Protein AF-A0A382LAE0-F1 (afdb_monomer)

Sequence (227 aa):
MTLGLLRVFAWSMVSLTLLFLFNNYLIFWNDWPGLWNFFAHHEMFGISALREPLDSSALTLGWIQSFALVSMLSAIFLFVFKTPKRTLIEDADILSRFAAYLTRACFWAVLLVGFFDIIISFLRVEGFLKSILGDTFTIELGRPAFRGTYVHYPIIIISFVIAFFVRGLGFTWLALLVVIAEFQIVISRFVYSYEQAFMGDLVRMWYAALFLFSSSYALITEGHVRV

Foldseek 3Di:
DVQLVVQLVVQCVVLVVVLVVVQVCCCPQVVACGQLLLCLLVCPPVRDHDPDHDDPVSNVSNVVSVCVSVVSSVVSSVVSVVCVVDGPVNSVVVVVVVVLLVLQLVLQLLVVLLVVLVVLVVCLVVVVCCVPPNDVVSVQCVDPSSVCPPPSVVSSVVSSVVSVVDVDDVLVVLVVVLVVLVVVQVCCCPVVVDDDPSSVVSSVSSVVSSVVSVVVVCVVVVHPDPD

Organism: NCBI:txid408172

Solvent-accessible surface area (backbone atoms only — not comparable to full-atom values): 12498 Å² total; per-residue (Å²): 111,71,70,59,52,53,51,41,50,56,53,44,56,57,52,50,50,54,49,48,55,53,49,49,49,40,29,78,74,66,69,39,56,40,66,67,54,43,34,13,60,68,50,41,97,84,35,70,64,52,95,66,75,74,51,76,70,45,48,53,51,20,50,52,54,49,46,52,53,54,50,53,56,50,50,45,49,52,53,50,70,75,41,74,86,64,52,72,66,62,53,49,51,53,53,50,53,49,50,57,46,51,54,41,16,52,50,41,22,56,53,50,41,45,56,52,49,49,50,55,50,49,32,48,75,72,48,50,33,40,78,76,63,32,64,70,51,46,56,45,60,64,36,67,68,49,31,39,64,73,46,41,49,56,46,37,55,50,15,42,56,49,30,72,76,48,86,76,80,60,62,70,56,55,54,49,50,44,54,50,51,53,50,50,49,51,47,31,40,74,75,66,69,45,82,60,71,62,62,57,51,45,46,51,52,55,50,53,48,52,50,53,54,50,54,56,49,25,69,75,68,73,46,86,75,80,126

Mean predicted aligned error: 6.1 Å

Radius of gyration: 22.64 Å; Cα contacts (8 Å, |Δi|>4): 154; chains: 1; bounding box: 63×37×57 Å

Structure (mmCIF, N/CA/C/O backbone):
data_AF-A0A382LAE0-F1
#
_entry.id   AF-A0A382LAE0-F1
#
loop_
_atom_site.group_PDB
_atom_site.id
_atom_site.type_symbol
_atom_site.label_atom_id
_atom_site.label_alt_id
_atom_site.label_comp_id
_atom_site.label_asym_id
_atom_site.label_entity_id
_atom_site.label_seq_id
_atom_site.pdbx_PDB_ins_code
_atom_site.Cartn_x
_atom_site.Cartn_y
_atom_site.Cartn_z
_atom_site.occupancy
_atom_site.B_iso_or_equiv
_atom_site.auth_seq_id
_atom_site.auth_comp_id
_atom_site.auth_asym_id
_atom_site.auth_atom_id
_atom_site.pdbx_PDB_model_num
ATOM 1 N N . MET A 1 1 ? -21.387 5.072 27.600 1.00 62.12 1 MET A N 1
ATOM 2 C CA . MET A 1 1 ? -21.633 5.594 26.233 1.00 62.12 1 MET A CA 1
ATOM 3 C C . MET A 1 1 ? -20.368 6.191 25.615 1.00 62.12 1 MET A C 1
ATOM 5 O O . MET A 1 1 ? -20.001 5.779 24.525 1.00 62.12 1 MET A O 1
ATOM 9 N N . THR A 1 2 ? -19.649 7.066 26.326 1.00 76.50 2 THR A N 1
ATOM 10 C CA . THR A 1 2 ? -18.378 7.688 25.888 1.00 76.50 2 THR A CA 1
ATOM 11 C C . THR A 1 2 ? -17.294 6.689 25.461 1.00 76.50 2 THR A C 1
ATOM 13 O O . THR A 1 2 ? -16.710 6.849 24.395 1.00 76.50 2 THR A O 1
ATOM 16 N N . LEU A 1 3 ? -17.077 5.609 26.222 1.00 83.69 3 LEU A N 1
ATOM 17 C CA . LEU A 1 3 ? -16.064 4.597 25.881 1.00 83.69 3 LEU A CA 1
ATOM 18 C C . LEU A 1 3 ? -16.371 3.856 24.564 1.00 83.69 3 LEU A C 1
ATOM 20 O O . LEU A 1 3 ? -15.469 3.558 23.791 1.00 83.69 3 LEU A O 1
ATOM 24 N N . GLY A 1 4 ? -17.652 3.580 24.290 1.00 89.00 4 GLY A N 1
ATOM 25 C CA . GLY A 1 4 ? -18.079 2.916 23.055 1.00 89.00 4 GLY A CA 1
ATOM 26 C C . GLY A 1 4 ? -17.839 3.785 21.821 1.00 89.00 4 GLY A C 1
ATOM 27 O O . GLY A 1 4 ? -17.369 3.283 20.807 1.00 89.00 4 GLY A O 1
ATOM 28 N N . LEU A 1 5 ? -18.074 5.096 21.931 1.00 91.12 5 LEU A N 1
ATOM 29 C CA . LEU A 1 5 ? -17.802 6.047 20.849 1.00 91.12 5 LEU A CA 1
ATOM 30 C C . LEU A 1 5 ? -16.308 6.112 20.504 1.00 91.12 5 LEU A C 1
ATOM 32 O O . LEU A 1 5 ? -15.962 6.089 19.327 1.00 91.12 5 LEU A O 1
ATOM 36 N N . LEU A 1 6 ? -15.425 6.110 21.509 1.00 93.31 6 LEU A N 1
ATOM 37 C CA . LEU A 1 6 ? -13.972 6.074 21.289 1.00 93.31 6 LEU A CA 1
ATOM 38 C C . LEU A 1 6 ? -13.527 4.793 20.573 1.00 93.31 6 LEU A C 1
ATOM 40 O O . LEU A 1 6 ? -12.700 4.850 19.666 1.00 93.31 6 LEU A O 1
ATOM 44 N N . ARG A 1 7 ? -14.110 3.643 20.935 1.00 95.00 7 ARG A N 1
ATOM 45 C CA . ARG A 1 7 ? -13.838 2.362 20.262 1.00 95.00 7 ARG A CA 1
ATOM 46 C C . ARG A 1 7 ? -14.303 2.378 18.807 1.00 95.00 7 ARG A C 1
ATOM 48 O O . ARG A 1 7 ? -13.535 1.995 17.929 1.00 95.00 7 ARG A O 1
ATOM 55 N N . VAL A 1 8 ? -15.523 2.858 18.542 1.00 95.69 8 VAL A N 1
ATOM 56 C CA . VAL A 1 8 ? -16.039 3.014 17.169 1.00 95.69 8 VAL A CA 1
ATOM 57 C C . VAL A 1 8 ? -15.124 3.926 16.362 1.00 95.69 8 VAL A C 1
ATOM 59 O O . VAL A 1 8 ? -14.770 3.577 15.239 1.00 95.69 8 VAL A O 1
ATOM 62 N N . PHE A 1 9 ? -14.701 5.054 16.932 1.00 95.19 9 PHE A N 1
ATOM 63 C CA . PHE A 1 9 ? -13.797 5.989 16.272 1.00 95.19 9 PHE A CA 1
ATOM 64 C C . PHE A 1 9 ? -12.448 5.342 15.923 1.00 95.19 9 PHE A C 1
ATOM 66 O O . PHE A 1 9 ? -12.041 5.381 14.763 1.00 95.19 9 PHE A O 1
ATOM 73 N N . ALA A 1 10 ? -11.794 4.678 16.882 1.00 94.50 10 ALA A N 1
ATOM 74 C CA . ALA A 1 10 ? -10.500 4.023 16.669 1.00 94.50 10 ALA A CA 1
ATOM 75 C C . ALA A 1 10 ? -10.561 2.947 15.570 1.00 94.50 10 ALA A C 1
ATOM 77 O O . ALA A 1 10 ? -9.746 2.948 14.645 1.00 94.50 10 ALA A O 1
ATOM 78 N N . TRP A 1 11 ? -11.567 2.067 15.620 1.00 96.50 11 TRP A N 1
ATOM 79 C CA . TRP A 1 11 ? -11.768 1.042 14.593 1.00 96.50 11 TRP A CA 1
ATOM 80 C C . TRP A 1 11 ? -12.140 1.634 13.232 1.00 96.50 11 TRP A C 1
ATOM 82 O O . TRP A 1 11 ? -11.689 1.121 12.205 1.00 96.50 11 TRP A O 1
ATOM 92 N N . SER A 1 12 ? -12.918 2.721 13.210 1.00 96.56 12 SER A N 1
ATOM 93 C CA . SER A 1 12 ? -13.286 3.417 11.972 1.00 96.56 12 SER A CA 1
ATOM 94 C C . SER A 1 12 ? -12.069 4.029 11.298 1.00 96.56 12 SER A C 1
ATOM 96 O O . SER A 1 12 ? -11.902 3.828 10.104 1.00 96.56 12 SER A O 1
ATOM 98 N N . MET A 1 13 ? -11.179 4.692 12.040 1.00 95.88 13 MET A N 1
ATOM 99 C CA . MET A 1 13 ? -9.967 5.293 11.470 1.00 95.88 13 MET A CA 1
ATOM 100 C C . MET A 1 13 ? -9.117 4.268 10.711 1.00 95.88 13 MET A C 1
ATOM 102 O O . MET A 1 13 ? -8.766 4.484 9.549 1.00 95.88 13 MET A O 1
ATOM 106 N N . VAL A 1 14 ? -8.832 3.121 11.334 1.00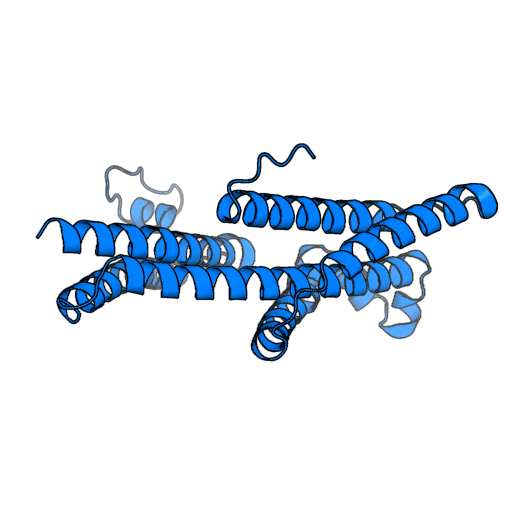 95.56 14 VAL A N 1
ATOM 107 C CA . VAL A 1 14 ? -8.019 2.067 10.706 1.00 95.56 14 VAL A CA 1
ATOM 108 C C . VAL A 1 14 ? -8.757 1.437 9.525 1.00 95.56 14 VAL A C 1
ATOM 110 O O . VAL A 1 14 ? -8.208 1.337 8.428 1.00 95.56 14 VAL A O 1
ATOM 113 N N . SER A 1 15 ? -10.020 1.055 9.719 1.00 96.38 15 SER A N 1
ATOM 114 C CA . SER A 1 15 ? -10.790 0.338 8.696 1.00 96.38 15 SER A CA 1
ATOM 115 C C . SER A 1 15 ? -11.102 1.210 7.480 1.00 96.38 15 SER A C 1
ATOM 117 O O . SER A 1 15 ? -11.005 0.734 6.351 1.00 96.38 15 SER A O 1
ATOM 119 N N . LEU A 1 16 ? -11.427 2.491 7.685 1.00 96.12 16 LEU A N 1
ATOM 120 C CA . LEU A 1 16 ? -11.652 3.446 6.600 1.00 96.12 16 LEU A CA 1
ATOM 121 C C . LEU A 1 16 ? -10.365 3.742 5.837 1.00 96.12 16 LEU A C 1
ATOM 123 O O . LEU A 1 16 ? -10.421 3.870 4.621 1.00 96.12 16 LEU A O 1
ATOM 127 N N . THR A 1 17 ? -9.211 3.790 6.510 1.00 96.00 17 THR A N 1
ATOM 128 C CA . THR A 1 17 ? -7.918 3.949 5.827 1.00 96.00 17 THR A CA 1
ATOM 129 C C . THR A 1 17 ? -7.647 2.769 4.893 1.00 96.00 17 THR A C 1
ATOM 131 O O . THR A 1 17 ? -7.298 2.965 3.730 1.00 96.00 17 THR A O 1
ATOM 134 N N . LEU A 1 18 ? -7.866 1.537 5.362 1.00 95.75 18 LEU A N 1
ATOM 135 C CA . LEU A 1 18 ? -7.709 0.337 4.531 1.00 95.75 18 LEU A CA 1
ATOM 136 C C . LEU A 1 18 ? -8.716 0.304 3.376 1.00 95.75 18 LEU A C 1
ATOM 138 O O . LEU A 1 18 ? -8.341 0.012 2.240 1.00 95.75 18 LEU A O 1
ATOM 142 N N . LEU A 1 19 ? -9.978 0.642 3.652 1.00 96.19 19 LEU A N 1
ATOM 143 C CA . LEU A 1 19 ? -11.017 0.714 2.629 1.00 96.19 19 LEU A CA 1
ATOM 144 C C . LEU A 1 19 ? -10.694 1.785 1.582 1.00 96.19 19 LEU A C 1
ATOM 146 O O . LEU A 1 19 ? -10.883 1.541 0.398 1.00 96.19 19 LEU A O 1
ATOM 150 N N . PHE A 1 20 ? -10.173 2.940 1.996 1.00 95.12 20 PHE A N 1
ATOM 151 C CA . PHE A 1 20 ? -9.747 4.010 1.098 1.00 95.12 20 PHE A CA 1
ATOM 152 C C . PHE A 1 20 ? -8.613 3.559 0.174 1.00 95.12 20 PHE A C 1
ATOM 154 O O . PHE A 1 20 ? -8.696 3.774 -1.034 1.00 95.12 20 PHE A O 1
ATOM 161 N N . LEU A 1 21 ? -7.587 2.887 0.710 1.00 94.50 21 LEU A N 1
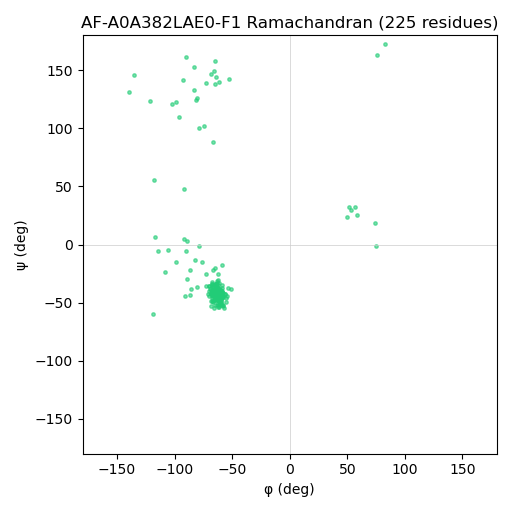ATOM 162 C CA . LEU A 1 21 ? -6.492 2.342 -0.100 1.00 94.50 21 LEU A CA 1
ATOM 163 C C . LEU A 1 21 ? -7.004 1.333 -1.131 1.00 94.50 21 LEU A C 1
ATOM 165 O O . LEU A 1 21 ? -6.656 1.421 -2.309 1.00 94.50 21 LEU A O 1
ATOM 169 N N . PHE A 1 22 ? -7.872 0.413 -0.707 1.00 94.88 22 PHE A N 1
ATOM 170 C CA . PHE A 1 22 ? -8.480 -0.560 -1.611 1.00 94.88 22 PHE A CA 1
ATOM 171 C C . PHE A 1 22 ? -9.371 0.114 -2.663 1.00 94.88 22 PHE A C 1
ATOM 173 O O . PHE A 1 22 ? -9.307 -0.215 -3.844 1.00 94.88 22 PHE A O 1
ATOM 180 N N . ASN A 1 23 ? -10.153 1.113 -2.262 1.00 95.44 23 ASN A N 1
ATOM 181 C CA . ASN A 1 23 ? -11.015 1.865 -3.162 1.00 95.44 23 ASN A CA 1
ATOM 182 C C . ASN A 1 23 ? -10.216 2.654 -4.210 1.00 95.44 23 ASN A C 1
ATOM 184 O O . ASN A 1 23 ? -10.609 2.680 -5.371 1.00 95.44 23 ASN A O 1
ATOM 188 N N . ASN A 1 24 ? -9.076 3.244 -3.840 1.00 94.25 24 ASN A N 1
ATOM 189 C CA . ASN A 1 24 ? -8.186 3.899 -4.803 1.00 94.25 24 ASN A CA 1
ATOM 190 C C . ASN A 1 24 ? -7.616 2.910 -5.815 1.00 94.25 24 ASN A C 1
ATOM 192 O O . ASN A 1 24 ? -7.544 3.227 -6.998 1.00 94.25 24 ASN A O 1
ATOM 196 N N . TYR A 1 25 ? -7.249 1.705 -5.376 1.00 92.19 25 TYR A N 1
ATOM 197 C CA . TYR A 1 25 ? -6.858 0.649 -6.304 1.00 92.19 25 TYR A CA 1
ATOM 198 C C . TYR A 1 25 ? -7.990 0.329 -7.297 1.00 92.19 25 TYR A C 1
ATOM 200 O O . TYR A 1 25 ? -7.750 0.269 -8.499 1.00 92.19 25 TYR A O 1
ATOM 208 N N . LEU A 1 26 ? -9.238 0.200 -6.836 1.00 93.62 26 LEU A N 1
ATOM 209 C CA . LEU A 1 26 ? -10.378 -0.027 -7.732 1.00 93.62 26 LEU A CA 1
ATOM 210 C C . LEU A 1 26 ? -10.577 1.119 -8.735 1.00 93.62 26 LEU A C 1
ATOM 212 O O . LEU A 1 26 ? -10.807 0.861 -9.912 1.00 93.62 26 LEU A O 1
ATOM 216 N N . ILE A 1 27 ? -10.453 2.371 -8.293 1.00 93.31 27 ILE A N 1
ATOM 217 C CA . ILE A 1 27 ? -10.643 3.543 -9.158 1.00 93.31 27 ILE A CA 1
ATOM 218 C C . ILE A 1 27 ? -9.533 3.645 -10.206 1.00 93.31 27 ILE A C 1
ATOM 220 O O . ILE A 1 27 ? -9.825 3.744 -11.389 1.00 93.31 27 ILE A O 1
ATOM 224 N N . PHE A 1 28 ? -8.264 3.616 -9.793 1.00 90.31 28 PHE A N 1
ATOM 225 C CA . PHE A 1 28 ? -7.151 3.938 -10.693 1.00 90.31 28 PHE A CA 1
ATOM 226 C C . PHE A 1 28 ? -6.630 2.749 -11.507 1.00 90.31 28 PHE A C 1
ATOM 228 O O . PHE A 1 28 ? -5.989 2.969 -12.530 1.00 90.31 28 PHE A O 1
ATOM 235 N N . TRP A 1 29 ? -6.861 1.508 -11.062 1.00 87.44 29 TRP A N 1
ATOM 236 C CA . TRP A 1 29 ? -6.411 0.307 -11.784 1.00 87.44 29 TRP A CA 1
ATOM 237 C C . TRP A 1 29 ? -7.531 -0.486 -12.445 1.00 87.44 29 TRP A C 1
ATOM 239 O O . TRP A 1 29 ? -7.245 -1.244 -13.366 1.00 87.44 29 TRP A O 1
ATOM 249 N N . ASN A 1 30 ? -8.771 -0.359 -11.969 1.00 89.31 30 ASN A N 1
ATOM 250 C CA . ASN A 1 30 ? -9.916 -1.066 -12.547 1.00 89.31 30 ASN A CA 1
ATOM 251 C C . ASN A 1 30 ? -10.967 -0.106 -13.128 1.00 89.31 30 ASN A C 1
ATOM 253 O O . ASN A 1 30 ? -12.044 -0.565 -13.500 1.00 89.31 30 ASN A O 1
ATOM 257 N N . ASP A 1 31 ? -10.678 1.199 -13.168 1.00 90.56 31 ASP A N 1
ATOM 258 C CA . ASP A 1 31 ? -11.554 2.246 -13.709 1.00 90.56 31 ASP A CA 1
ATOM 259 C C . ASP A 1 31 ? -12.946 2.297 -13.053 1.00 90.56 31 ASP A C 1
ATOM 261 O O . ASP A 1 31 ? -13.954 2.635 -13.678 1.00 90.56 31 ASP A O 1
ATOM 265 N N . TRP A 1 32 ? -13.031 1.955 -11.762 1.00 94.50 32 TRP A N 1
ATOM 266 C CA . TRP A 1 32 ? -14.287 2.075 -11.018 1.00 94.50 32 TRP A CA 1
ATOM 267 C C . TRP A 1 32 ? -14.650 3.554 -10.833 1.00 94.50 32 TRP A C 1
ATOM 269 O O . TRP A 1 32 ? -13.764 4.385 -10.621 1.00 94.50 32 TRP A O 1
ATOM 279 N N . PRO A 1 33 ? -15.948 3.910 -10.823 1.00 92.38 33 PRO A N 1
ATOM 280 C CA . PRO A 1 33 ? -16.372 5.311 -10.794 1.00 92.38 33 PRO A CA 1
ATOM 281 C C . PRO A 1 33 ? -15.933 6.033 -9.517 1.00 92.38 33 PRO A C 1
ATOM 283 O O . PRO A 1 33 ? -15.676 7.235 -9.541 1.00 92.38 33 PRO A O 1
ATOM 286 N N . GLY A 1 34 ? -15.837 5.318 -8.394 1.00 91.75 34 GLY A N 1
ATOM 287 C CA . GLY A 1 34 ? -15.590 5.915 -7.092 1.00 91.75 34 GLY A CA 1
ATOM 288 C C . GLY A 1 34 ? -16.834 6.590 -6.516 1.00 91.75 34 GLY A C 1
ATOM 289 O O . GLY A 1 34 ? -17.797 6.910 -7.211 1.00 91.75 34 GLY A O 1
ATOM 290 N N . LEU A 1 35 ? -16.797 6.839 -5.206 1.00 89.06 35 LEU A N 1
ATOM 291 C CA . LEU A 1 35 ? -17.926 7.425 -4.477 1.00 89.06 35 LEU A CA 1
ATOM 292 C C . LEU A 1 35 ? -18.250 8.849 -4.942 1.00 89.06 35 LEU A C 1
ATOM 294 O O . LEU A 1 35 ? -19.415 9.224 -4.991 1.00 89.06 35 LEU A O 1
ATOM 298 N N . TRP A 1 36 ? -17.231 9.634 -5.309 1.00 88.44 36 TRP A N 1
ATOM 299 C CA . TRP A 1 36 ? -17.426 11.021 -5.733 1.00 88.44 36 TRP A CA 1
ATOM 300 C C . TRP A 1 36 ? -18.227 11.115 -7.032 1.00 88.44 36 TRP A C 1
ATOM 302 O O . TRP A 1 36 ? -19.255 11.785 -7.068 1.00 88.44 36 TRP A O 1
ATOM 312 N N . ASN A 1 37 ? -17.810 10.387 -8.074 1.00 89.56 37 ASN A N 1
ATOM 313 C CA . ASN A 1 37 ? -18.523 10.383 -9.352 1.00 89.56 37 ASN A CA 1
ATOM 314 C C . ASN A 1 37 ? -19.899 9.719 -9.222 1.00 89.56 37 ASN A C 1
ATOM 316 O O . ASN A 1 37 ? -20.859 10.154 -9.850 1.00 89.56 37 ASN A O 1
ATOM 320 N N . PHE A 1 38 ? -20.024 8.700 -8.370 1.00 90.31 38 PHE A N 1
ATOM 321 C CA . PHE A 1 38 ? -21.311 8.073 -8.088 1.00 90.31 38 PHE A CA 1
ATOM 322 C C . PHE A 1 38 ? -22.310 9.052 -7.443 1.00 90.31 38 PHE A C 1
ATOM 324 O O . PHE A 1 38 ? -23.437 9.180 -7.915 1.00 90.31 38 PHE A O 1
ATOM 331 N N . PHE A 1 39 ? -21.909 9.800 -6.410 1.00 89.94 39 PHE A N 1
ATOM 332 C CA . PHE A 1 39 ? -22.798 10.782 -5.775 1.00 89.94 39 PHE A CA 1
ATOM 333 C C . PHE A 1 39 ? -23.080 11.995 -6.659 1.00 89.94 39 PHE A C 1
ATOM 335 O O . PHE A 1 39 ? -24.203 12.494 -6.652 1.00 89.94 39 PHE A O 1
ATOM 342 N N . ALA A 1 40 ? -22.097 12.435 -7.445 1.00 88.50 40 ALA A N 1
ATOM 343 C CA . ALA A 1 40 ? -22.272 13.505 -8.417 1.00 88.50 40 ALA A CA 1
ATOM 344 C C . ALA A 1 40 ? -23.269 13.120 -9.528 1.00 88.50 40 ALA A C 1
ATOM 346 O O . ALA A 1 40 ? -24.041 13.963 -9.971 1.00 88.50 40 ALA A O 1
ATOM 347 N N . HIS A 1 41 ? -23.324 11.847 -9.941 1.00 88.25 41 HIS A N 1
ATOM 348 C CA . HIS A 1 41 ? -24.329 11.365 -10.898 1.00 88.25 41 HIS A CA 1
ATOM 349 C C . HIS A 1 41 ? -25.761 11.458 -10.346 1.00 88.25 41 HIS A C 1
ATOM 351 O O . HIS A 1 41 ? -26.694 11.726 -11.096 1.00 88.25 41 HIS A O 1
ATOM 357 N N . HIS A 1 42 ? -25.930 11.265 -9.037 1.00 86.69 42 HIS A N 1
ATOM 358 C CA . HIS A 1 42 ? -27.217 11.369 -8.347 1.00 86.69 42 HIS A CA 1
ATOM 359 C C . HIS A 1 42 ? -27.511 12.773 -7.789 1.00 86.69 42 HIS A C 1
ATOM 361 O O . HIS A 1 42 ? -28.503 12.935 -7.079 1.00 86.69 42 HIS A O 1
ATOM 367 N N . GLU A 1 43 ? -26.652 13.765 -8.060 1.00 87.25 43 GLU A N 1
ATOM 368 C CA . GLU A 1 43 ? -26.743 15.136 -7.521 1.00 87.25 43 GLU A CA 1
ATOM 369 C C . GLU A 1 43 ? -26.880 15.175 -5.984 1.00 87.25 43 GLU A C 1
ATOM 371 O O . GLU A 1 43 ? -27.521 16.042 -5.385 1.00 87.25 43 GLU A O 1
ATOM 376 N N . MET A 1 44 ? -26.269 14.199 -5.312 1.00 84.38 44 MET A N 1
ATOM 377 C CA . MET A 1 44 ? -26.339 14.055 -3.863 1.00 84.38 44 MET A CA 1
ATOM 378 C C . MET A 1 44 ? -25.315 14.950 -3.160 1.00 84.38 44 MET A C 1
ATOM 380 O O . MET A 1 44 ? -24.247 15.249 -3.689 1.00 84.38 44 MET A O 1
ATOM 384 N N . PHE A 1 45 ? -25.624 15.346 -1.921 1.00 82.19 45 PHE A N 1
ATOM 385 C CA . PHE A 1 45 ? -24.727 16.121 -1.048 1.00 82.19 45 PHE A CA 1
ATOM 386 C C . PHE A 1 45 ? -24.263 17.474 -1.626 1.00 82.19 45 PHE A C 1
ATOM 388 O O . PHE A 1 45 ? -23.221 17.989 -1.228 1.00 82.19 45 PHE A O 1
ATOM 395 N N . GLY A 1 46 ? -25.041 18.064 -2.542 1.00 80.00 46 GLY A N 1
ATOM 396 C CA . GLY A 1 46 ? -24.722 19.354 -3.165 1.00 80.00 46 GLY A CA 1
ATOM 397 C C . GLY A 1 46 ? -23.589 19.284 -4.192 1.00 80.00 46 GLY A C 1
ATOM 398 O O . GLY A 1 46 ? -22.992 20.312 -4.511 1.00 80.00 46 GLY A O 1
ATOM 399 N N . ILE A 1 47 ? -23.272 18.086 -4.688 1.00 84.62 47 ILE A N 1
ATOM 400 C CA . ILE A 1 47 ? -22.244 17.882 -5.706 1.00 84.62 47 ILE A CA 1
ATOM 401 C C . ILE A 1 47 ? -22.853 18.139 -7.089 1.00 84.62 47 ILE A C 1
ATOM 403 O O . ILE A 1 47 ? -23.935 17.648 -7.401 1.00 84.62 47 ILE A O 1
ATOM 407 N N . SER A 1 48 ? -22.155 18.919 -7.918 1.00 83.38 48 SER A N 1
ATOM 408 C CA . SER A 1 48 ? -22.577 19.229 -9.286 1.00 83.38 48 SER A CA 1
ATOM 409 C C . SER A 1 48 ? -22.676 17.971 -10.148 1.00 83.38 48 SER A C 1
ATOM 411 O O . SER A 1 48 ? -21.781 17.124 -10.092 1.00 83.38 48 SER A O 1
ATOM 413 N N . ALA A 1 49 ? -23.706 17.908 -10.994 1.00 81.25 49 ALA A N 1
ATOM 414 C CA . ALA A 1 49 ? -23.904 16.825 -11.949 1.00 81.25 49 ALA A CA 1
ATOM 415 C C . ALA A 1 49 ? -22.662 16.588 -12.823 1.00 81.25 49 ALA A C 1
ATOM 417 O O . ALA A 1 49 ? -21.981 17.536 -13.235 1.00 81.25 49 ALA A O 1
ATOM 418 N N . LEU A 1 50 ? -22.374 15.319 -13.135 1.00 81.75 50 LEU A N 1
ATOM 419 C CA . LEU A 1 50 ? -21.340 15.009 -14.119 1.00 81.75 50 LEU A CA 1
ATOM 420 C C . LEU A 1 50 ? -21.750 15.536 -15.491 1.00 81.75 50 LEU A C 1
ATOM 422 O O . LEU A 1 50 ? -22.907 15.453 -15.898 1.00 81.75 50 LEU A O 1
ATOM 426 N N . ARG A 1 51 ? -20.750 16.000 -16.241 1.00 77.44 51 ARG A N 1
ATOM 427 C CA . ARG A 1 51 ? -20.917 16.386 -17.643 1.00 77.44 51 ARG A CA 1
ATOM 428 C C . ARG A 1 51 ? -21.353 15.208 -18.519 1.00 77.44 51 ARG A C 1
ATOM 430 O O . ARG A 1 51 ? -22.118 15.406 -19.455 1.00 77.44 51 ARG A O 1
ATOM 437 N N . GLU A 1 52 ? -20.867 14.011 -18.203 1.00 80.19 52 GLU A N 1
ATOM 438 C CA . GLU A 1 52 ? -21.263 12.759 -18.841 1.00 80.19 52 GLU A CA 1
ATOM 439 C C . GLU A 1 52 ? -21.820 11.809 -17.772 1.00 80.19 52 GLU A C 1
ATOM 441 O O . GLU A 1 52 ? -21.136 11.551 -16.776 1.00 80.19 52 GLU A O 1
ATOM 446 N N . PRO A 1 53 ? -23.064 11.318 -17.918 1.00 83.31 53 PRO A N 1
ATOM 447 C CA . PRO A 1 53 ? -23.652 10.409 -16.946 1.00 83.31 53 PRO A CA 1
ATOM 448 C C . PRO A 1 53 ? -22.905 9.071 -16.923 1.00 83.31 53 PRO A C 1
ATOM 450 O O . PRO A 1 53 ? -22.394 8.611 -17.943 1.00 83.31 53 PRO A O 1
ATOM 453 N N . LEU A 1 54 ? -22.873 8.430 -15.752 1.00 85.62 54 LEU A N 1
ATOM 454 C CA . LEU A 1 54 ? -22.300 7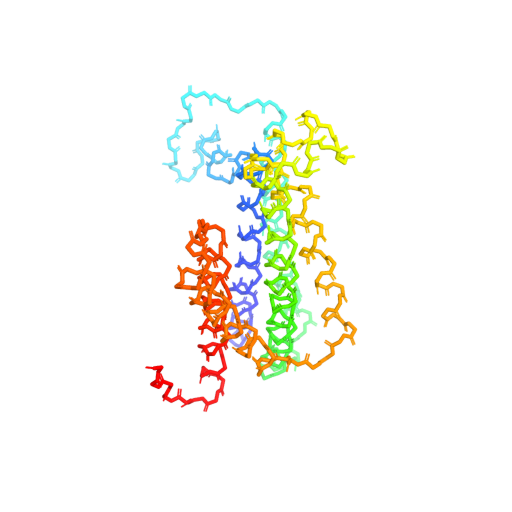.097 -15.608 1.00 85.62 54 LEU A CA 1
ATOM 455 C C . LEU A 1 54 ? -23.128 6.080 -16.399 1.00 85.62 54 LEU A C 1
ATOM 457 O O . LEU A 1 54 ? -24.358 6.100 -16.356 1.00 85.62 54 LEU A O 1
ATOM 461 N N . ASP A 1 55 ? -22.444 5.162 -17.078 1.00 89.31 55 ASP A N 1
ATOM 462 C CA . ASP A 1 55 ? -23.092 4.005 -17.691 1.00 89.31 55 ASP A CA 1
ATOM 463 C C . ASP A 1 55 ? -23.696 3.072 -16.620 1.00 89.31 55 ASP A C 1
ATOM 465 O O .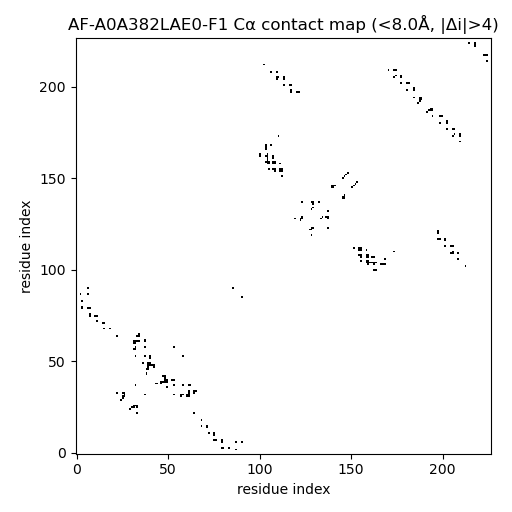 ASP A 1 55 ? -23.273 3.045 -15.462 1.00 89.31 55 ASP A O 1
ATOM 469 N N . SER A 1 56 ? -24.674 2.263 -17.023 1.00 87.81 56 SER A N 1
ATOM 470 C CA . SER A 1 56 ? -25.356 1.254 -16.205 1.00 87.81 56 SER A CA 1
ATOM 471 C C . SER A 1 56 ? -24.400 0.297 -15.471 1.00 87.81 56 SER A C 1
ATOM 473 O O . SER A 1 56 ? -24.619 -0.042 -14.301 1.00 87.81 56 SER A O 1
ATOM 475 N N . SER A 1 57 ? -23.307 -0.103 -16.129 1.00 89.31 57 SER A N 1
ATOM 476 C CA . SER A 1 57 ? -22.265 -0.950 -15.545 1.00 89.31 57 SER A CA 1
ATOM 477 C C . SER A 1 57 ? -21.514 -0.223 -14.424 1.00 89.31 57 SER A C 1
ATOM 479 O O . SER A 1 57 ? -21.429 -0.724 -13.299 1.00 89.31 57 SER A O 1
ATOM 481 N N . ALA A 1 58 ? -21.060 1.003 -14.689 1.00 89.06 58 ALA A N 1
ATOM 482 C CA . ALA A 1 58 ? -20.388 1.855 -13.716 1.00 89.06 58 ALA A CA 1
ATOM 483 C C . ALA A 1 58 ? -21.307 2.194 -12.533 1.00 89.06 58 ALA A C 1
ATOM 485 O O . ALA A 1 58 ? -20.874 2.149 -11.384 1.00 89.06 58 ALA A O 1
ATOM 486 N N . LEU A 1 59 ? -22.595 2.442 -12.773 1.00 91.06 59 LEU A N 1
ATOM 487 C CA . LEU A 1 59 ? -23.571 2.705 -11.715 1.00 91.06 59 LEU A CA 1
ATOM 488 C C . LEU A 1 59 ? -23.683 1.525 -10.736 1.00 91.06 59 LEU A C 1
ATOM 490 O O . LEU A 1 59 ? -23.703 1.722 -9.521 1.00 91.06 59 LEU A O 1
ATOM 494 N N . THR A 1 60 ? -23.666 0.293 -11.252 1.00 93.12 60 THR A N 1
ATOM 495 C CA . THR A 1 60 ? -23.649 -0.923 -10.422 1.00 93.12 60 THR A CA 1
ATOM 496 C C . THR A 1 60 ? -22.385 -0.996 -9.557 1.00 93.12 60 THR A C 1
ATOM 498 O O . THR A 1 60 ? -22.471 -1.272 -8.359 1.00 93.12 60 THR A O 1
ATOM 501 N N . LEU A 1 61 ? -21.213 -0.685 -10.123 1.00 93.75 61 LEU A N 1
ATOM 502 C CA . LEU A 1 61 ? -19.946 -0.635 -9.379 1.00 93.75 61 LEU A CA 1
ATOM 503 C C . LEU A 1 61 ? -19.951 0.452 -8.290 1.00 93.75 61 LEU A C 1
ATOM 505 O O . LEU A 1 61 ? -19.492 0.209 -7.172 1.00 93.75 61 LEU A O 1
ATOM 509 N N . GLY A 1 62 ? -20.524 1.622 -8.578 1.00 93.19 62 GLY A N 1
ATOM 510 C CA . GLY A 1 62 ? -20.678 2.713 -7.610 1.00 93.19 62 GLY A CA 1
ATOM 511 C C . GLY A 1 62 ? -21.592 2.348 -6.434 1.00 93.19 62 GLY A C 1
ATOM 512 O O . GLY A 1 62 ? -21.278 2.665 -5.279 1.00 93.19 62 GLY A O 1
ATOM 513 N N . TRP A 1 63 ? -22.666 1.593 -6.688 1.00 94.12 63 TRP A N 1
ATOM 514 C CA . TRP A 1 63 ? -23.493 1.011 -5.626 1.00 94.12 63 TRP A CA 1
ATOM 515 C C . TRP A 1 63 ? -22.713 0.022 -4.762 1.00 94.12 63 TRP A C 1
ATOM 517 O O . TRP A 1 63 ? -22.814 0.084 -3.536 1.00 94.12 63 TRP A O 1
ATOM 527 N N . ILE A 1 64 ? -21.902 -0.848 -5.370 1.00 95.38 64 ILE A N 1
ATOM 528 C CA . ILE A 1 64 ? -21.048 -1.790 -4.633 1.00 95.38 64 ILE A CA 1
ATOM 529 C C . ILE A 1 64 ? -20.056 -1.031 -3.737 1.00 95.38 64 ILE A C 1
ATOM 531 O O . ILE A 1 64 ? -19.922 -1.375 -2.562 1.00 95.38 64 ILE A O 1
ATOM 535 N N . GLN A 1 65 ? -19.411 0.032 -4.236 1.00 94.62 65 GLN A N 1
ATOM 536 C CA . GLN A 1 65 ? -18.500 0.873 -3.438 1.00 94.62 65 GLN A CA 1
ATOM 537 C C . GLN A 1 65 ? -19.219 1.556 -2.270 1.00 94.62 65 GLN A C 1
ATOM 539 O O . GLN A 1 65 ? -18.726 1.546 -1.138 1.00 94.62 65 GLN A O 1
ATOM 544 N N . SER A 1 66 ? -20.403 2.114 -2.523 1.00 93.69 66 SER A N 1
ATOM 545 C CA . SER A 1 66 ? -21.214 2.775 -1.493 1.00 93.69 66 SER A CA 1
ATOM 546 C C . SER A 1 66 ? -21.673 1.784 -0.423 1.00 93.69 66 SER A C 1
ATOM 548 O O . SER A 1 66 ? -21.577 2.057 0.776 1.00 93.69 66 SER A O 1
ATOM 550 N N . PHE A 1 67 ? -22.100 0.593 -0.842 1.00 95.75 67 PHE A N 1
ATOM 551 C CA . PHE A 1 67 ? -22.477 -0.485 0.063 1.00 95.75 67 PHE A CA 1
ATOM 552 C C . PHE A 1 67 ? -21.282 -0.989 0.882 1.00 95.75 67 PHE A C 1
ATOM 554 O O . PHE A 1 67 ? -21.418 -1.213 2.084 1.00 95.75 67 PHE A O 1
ATOM 561 N N . ALA A 1 68 ? -20.095 -1.115 0.284 1.00 95.62 68 ALA A N 1
ATOM 562 C CA . ALA A 1 68 ? -18.874 -1.487 1.000 1.00 95.62 68 ALA A CA 1
ATOM 563 C C . ALA A 1 68 ? -18.542 -0.485 2.123 1.00 95.62 68 ALA A C 1
ATOM 565 O O . ALA A 1 68 ? -18.230 -0.895 3.242 1.00 95.62 68 ALA A O 1
ATOM 566 N N . LEU A 1 69 ? -18.692 0.821 1.871 1.00 95.00 69 LEU A N 1
ATOM 567 C CA . LEU A 1 69 ? -18.505 1.857 2.893 1.00 95.00 69 LEU A CA 1
ATOM 568 C C . LEU A 1 69 ? -19.518 1.735 4.041 1.00 95.00 69 LEU A C 1
ATOM 570 O O . LEU A 1 69 ? -19.129 1.683 5.211 1.00 95.00 69 LEU A O 1
ATOM 574 N N . VAL A 1 70 ? -20.813 1.671 3.720 1.00 95.81 70 VAL A N 1
ATOM 575 C CA . VAL A 1 70 ? -21.881 1.602 4.734 1.00 95.81 70 VAL A CA 1
ATOM 576 C C . VAL A 1 70 ? -21.801 0.302 5.535 1.00 95.81 70 VAL A C 1
ATOM 578 O O . VAL A 1 70 ? -21.967 0.317 6.757 1.00 95.81 70 VAL A O 1
ATOM 581 N N . SER A 1 71 ? -21.514 -0.820 4.874 1.00 96.12 71 SER A N 1
ATOM 582 C CA . SER A 1 71 ? -21.385 -2.129 5.522 1.00 96.12 71 SER A CA 1
ATOM 583 C C . SER A 1 71 ? -20.181 -2.184 6.462 1.00 96.12 71 SER A C 1
ATOM 585 O O . SER A 1 71 ? -20.328 -2.685 7.575 1.00 96.12 71 SER A O 1
ATOM 587 N N . MET A 1 72 ? -19.037 -1.596 6.091 1.00 96.25 72 MET A N 1
ATOM 588 C CA . MET A 1 72 ? -17.865 -1.491 6.968 1.00 96.25 72 MET A CA 1
ATOM 589 C C . MET A 1 72 ? -18.190 -0.697 8.242 1.00 96.25 72 MET A C 1
ATOM 591 O O . MET A 1 72 ? -17.954 -1.178 9.351 1.00 96.25 72 MET A O 1
ATOM 595 N N . LEU A 1 73 ? -18.794 0.488 8.105 1.00 96.12 73 LEU A N 1
ATOM 596 C CA . LEU A 1 73 ? -19.189 1.314 9.255 1.00 96.12 73 LEU A CA 1
ATOM 597 C C . LEU A 1 73 ? -20.216 0.605 10.148 1.00 96.12 73 LEU A C 1
ATOM 599 O O . LEU A 1 73 ? -20.091 0.600 11.375 1.00 96.12 73 LEU A O 1
ATOM 603 N N . SER A 1 74 ? -21.199 -0.049 9.530 1.00 96.25 74 SER A N 1
ATOM 604 C CA . SER A 1 74 ? -22.223 -0.821 10.237 1.00 96.25 74 SER A CA 1
ATOM 605 C C . SER A 1 74 ? -21.617 -2.009 10.985 1.00 96.25 74 SER A C 1
ATOM 607 O O . SER A 1 74 ? -21.973 -2.255 1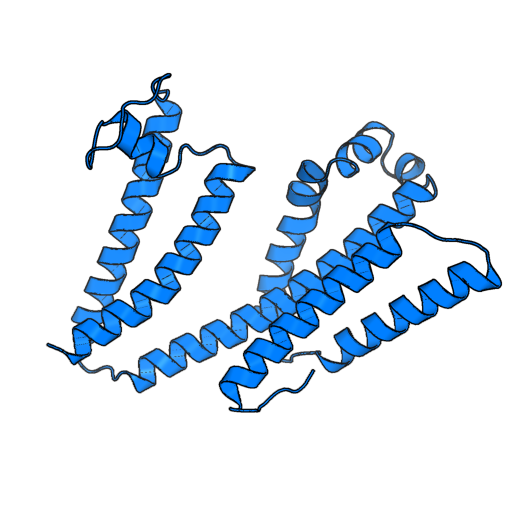2.137 1.00 96.25 74 SER A O 1
ATOM 609 N N . ALA A 1 75 ? -20.663 -2.720 10.378 1.00 96.75 75 ALA A N 1
ATOM 610 C CA . ALA A 1 75 ? -19.967 -3.841 11.002 1.00 96.75 75 ALA A CA 1
ATOM 611 C C . ALA A 1 75 ? -19.168 -3.401 12.236 1.00 96.75 75 ALA A C 1
ATOM 613 O O . ALA A 1 75 ? -19.227 -4.077 13.265 1.00 96.75 75 ALA A O 1
ATOM 614 N N . ILE A 1 76 ? -18.490 -2.251 12.175 1.00 96.25 76 ILE A N 1
ATOM 615 C CA . ILE A 1 76 ? -17.756 -1.679 13.316 1.00 96.25 76 ILE A CA 1
ATOM 616 C C . ILE A 1 76 ? -18.717 -1.325 14.448 1.00 96.25 76 ILE A C 1
ATOM 618 O O . ILE A 1 76 ? -18.479 -1.692 15.601 1.00 96.25 76 ILE A O 1
ATOM 622 N N . PHE A 1 77 ? -19.826 -0.656 14.125 1.00 94.94 77 PHE A N 1
ATOM 623 C CA . PHE A 1 77 ? -20.846 -0.322 15.113 1.00 94.94 77 PHE A CA 1
ATOM 624 C C . PHE A 1 77 ? -21.389 -1.597 15.773 1.00 94.94 77 PHE A C 1
ATOM 626 O O . PHE A 1 77 ? -21.325 -1.746 16.992 1.00 94.94 77 PHE A O 1
ATOM 633 N N . LEU A 1 78 ? -21.814 -2.586 14.984 1.00 95.31 78 LEU A N 1
ATOM 634 C CA . LEU A 1 78 ? -22.301 -3.867 15.501 1.00 95.31 78 LEU A CA 1
ATOM 635 C C . LEU A 1 78 ? -21.259 -4.593 16.362 1.00 95.31 78 LEU A C 1
ATOM 637 O O . LEU A 1 78 ? -21.607 -5.124 17.418 1.00 95.31 78 LEU A O 1
ATOM 641 N N . PHE A 1 79 ? -19.992 -4.605 15.951 1.00 94.81 79 PHE A N 1
ATOM 642 C CA . PHE A 1 79 ? -18.898 -5.219 16.702 1.00 94.81 79 PHE A CA 1
ATOM 643 C C . PHE A 1 79 ? -18.706 -4.572 18.081 1.00 94.81 79 PHE A C 1
ATOM 645 O O . PHE A 1 79 ? -18.619 -5.283 19.089 1.00 94.81 79 PHE A O 1
ATOM 652 N N . VAL A 1 80 ? -18.695 -3.237 18.156 1.00 94.38 80 VAL A N 1
ATOM 653 C CA . VAL A 1 80 ? -18.529 -2.520 19.430 1.00 94.38 80 VAL A CA 1
ATOM 654 C C . VAL A 1 80 ? -19.734 -2.743 20.345 1.00 94.38 80 VAL A C 1
ATOM 656 O O . VAL A 1 80 ? -19.556 -3.046 21.527 1.00 94.38 80 VAL A O 1
ATOM 659 N N . PHE A 1 81 ? -20.956 -2.680 19.808 1.00 92.00 81 PHE A N 1
ATOM 660 C CA . PHE A 1 81 ? -22.179 -2.892 20.592 1.00 92.00 81 PHE A CA 1
ATOM 661 C C . PHE A 1 81 ? -22.330 -4.334 21.089 1.00 92.00 81 PHE A C 1
ATOM 663 O O . PHE A 1 81 ? -22.817 -4.548 22.198 1.00 92.00 81 PHE A O 1
ATOM 670 N N . LYS A 1 82 ? -21.872 -5.328 20.315 1.00 94.12 82 LYS A N 1
ATOM 671 C CA . LYS A 1 82 ? -21.865 -6.741 20.733 1.00 94.12 82 LYS A CA 1
ATOM 672 C C . LYS A 1 82 ? -20.754 -7.085 21.725 1.00 94.12 82 LYS A C 1
ATOM 674 O O . LYS A 1 82 ? -20.829 -8.130 22.366 1.00 94.12 82 LYS A O 1
ATOM 679 N N . THR A 1 83 ? -19.743 -6.230 21.888 1.00 92.38 83 THR A N 1
ATOM 680 C CA . THR A 1 83 ? -18.608 -6.469 22.797 1.00 92.38 83 THR A CA 1
ATOM 681 C C . THR A 1 83 ? -18.511 -5.418 23.911 1.00 92.38 83 THR A C 1
ATOM 683 O O . THR A 1 83 ? -17.453 -4.818 24.095 1.00 92.38 83 THR A O 1
ATOM 686 N N . PRO A 1 84 ? -19.562 -5.185 24.722 1.00 87.75 84 PRO A N 1
ATOM 687 C CA . PRO A 1 84 ? -19.577 -4.083 25.690 1.00 87.75 84 PRO A CA 1
ATOM 688 C C . PRO A 1 84 ? -18.558 -4.248 26.828 1.00 87.75 84 PRO A C 1
ATOM 690 O O . PRO A 1 84 ? -18.175 -3.262 27.448 1.00 87.75 84 PRO A O 1
ATOM 693 N N . LYS A 1 85 ? -18.114 -5.482 27.101 1.00 90.00 85 LYS A N 1
ATOM 694 C CA . LYS A 1 85 ? -17.140 -5.796 28.157 1.00 90.00 85 LYS A CA 1
ATOM 695 C C . LYS A 1 85 ? -15.682 -5.564 27.743 1.00 90.00 85 LYS A C 1
ATOM 697 O O . LYS A 1 85 ? -14.822 -5.573 28.614 1.00 90.00 85 LYS A O 1
ATOM 702 N N . ARG A 1 86 ? -15.402 -5.385 26.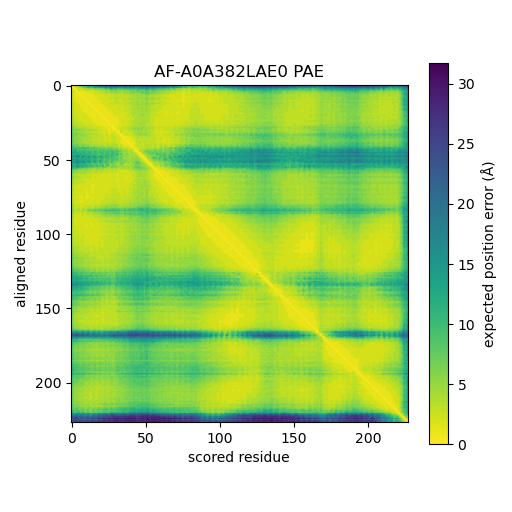444 1.00 90.12 86 ARG A N 1
ATOM 703 C CA . ARG A 1 86 ? -14.037 -5.156 25.954 1.00 90.12 86 ARG A CA 1
ATOM 704 C C . ARG A 1 86 ? -13.541 -3.763 26.312 1.00 90.12 86 ARG A C 1
ATOM 706 O O . ARG A 1 86 ? -14.267 -2.774 26.174 1.00 90.12 86 ARG A O 1
ATOM 713 N N . THR A 1 87 ? -12.284 -3.701 26.716 1.00 92.12 87 THR A N 1
ATOM 714 C CA . THR A 1 87 ? -11.578 -2.471 27.073 1.00 92.12 87 THR A CA 1
ATOM 715 C C . THR A 1 87 ? -10.871 -1.858 25.861 1.00 92.12 87 THR A C 1
ATOM 717 O O . THR A 1 87 ? -10.611 -2.524 24.860 1.00 92.12 87 THR A O 1
ATOM 720 N N . LEU A 1 88 ? -10.522 -0.571 25.957 1.00 90.56 88 LEU A N 1
ATOM 721 C CA . LEU A 1 88 ? -9.719 0.115 24.935 1.00 90.56 88 LEU A CA 1
ATOM 722 C C . LEU A 1 88 ? -8.317 -0.490 24.785 1.00 90.56 88 LEU A C 1
ATOM 724 O O . LEU A 1 88 ? -7.767 -0.478 23.691 1.00 90.56 88 LEU A O 1
ATOM 728 N N . ILE A 1 89 ? -7.757 -1.033 25.868 1.00 92.56 89 ILE A N 1
ATOM 729 C CA . ILE A 1 89 ? -6.423 -1.644 25.879 1.00 92.56 89 ILE A CA 1
ATOM 730 C C . ILE A 1 89 ? -6.425 -2.935 25.053 1.00 92.56 89 ILE A C 1
ATOM 732 O O . ILE A 1 89 ? -5.518 -3.154 24.257 1.00 92.56 89 ILE A O 1
ATOM 736 N N . GLU A 1 90 ? -7.466 -3.761 25.185 1.00 94.00 90 GLU A N 1
ATOM 737 C CA . GLU A 1 90 ? -7.609 -4.983 24.382 1.00 94.00 90 GLU A CA 1
ATOM 738 C C . GLU A 1 90 ? -7.754 -4.672 22.886 1.00 94.00 90 GLU A C 1
ATOM 740 O O . GLU A 1 90 ? -7.146 -5.340 22.053 1.00 94.00 90 GLU A O 1
ATOM 745 N N . ASP A 1 91 ? -8.530 -3.644 22.530 1.00 94.38 91 ASP A N 1
ATOM 746 C CA . ASP A 1 91 ? -8.653 -3.214 21.134 1.00 94.38 91 ASP A CA 1
ATOM 747 C C . ASP A 1 91 ? -7.328 -2.639 20.599 1.00 94.38 91 ASP A C 1
ATOM 749 O O . ASP A 1 91 ? -6.933 -2.950 19.473 1.00 94.38 91 ASP A O 1
ATOM 753 N N . ALA A 1 92 ? -6.608 -1.853 21.406 1.00 93.31 92 ALA A N 1
ATOM 754 C CA . ALA A 1 92 ? -5.299 -1.310 21.045 1.00 93.31 92 ALA A CA 1
ATOM 755 C C . ALA A 1 92 ? -4.257 -2.414 20.810 1.00 93.31 92 ALA A C 1
ATOM 757 O O . ALA A 1 92 ? -3.472 -2.323 19.866 1.00 93.31 92 ALA A O 1
ATOM 758 N N . ASP A 1 93 ? -4.271 -3.479 21.612 1.00 94.69 93 ASP A N 1
ATOM 759 C CA . ASP A 1 93 ? -3.400 -4.641 21.427 1.00 94.69 93 ASP A CA 1
ATOM 760 C C . ASP A 1 93 ? -3.715 -5.383 20.114 1.00 94.69 93 ASP A C 1
ATOM 762 O O . ASP A 1 93 ? -2.805 -5.713 19.351 1.00 94.69 93 ASP A O 1
ATOM 766 N N . ILE A 1 94 ? -4.996 -5.557 19.765 1.00 95.31 94 ILE A N 1
ATOM 767 C CA . ILE A 1 94 ? -5.390 -6.140 18.469 1.00 95.31 94 ILE A CA 1
ATOM 768 C C . ILE A 1 94 ? -4.876 -5.286 17.304 1.00 95.31 94 ILE A C 1
ATOM 770 O O . ILE A 1 94 ? -4.257 -5.817 16.376 1.00 95.31 94 ILE A O 1
ATOM 774 N N . LEU A 1 95 ? -5.105 -3.972 17.350 1.00 94.62 95 LEU A N 1
ATOM 775 C CA . LEU A 1 95 ? -4.655 -3.052 16.304 1.00 94.62 95 LEU A CA 1
ATOM 776 C C . LEU A 1 95 ? -3.123 -2.994 16.215 1.00 94.62 95 LEU A C 1
ATOM 778 O O . LEU A 1 95 ? -2.579 -2.951 15.114 1.00 94.62 95 LEU A O 1
ATOM 782 N N . SER A 1 96 ? -2.421 -3.086 17.346 1.00 92.81 96 SER A N 1
ATOM 783 C CA . SER A 1 96 ? -0.952 -3.135 17.393 1.00 92.81 96 SER A CA 1
ATOM 784 C C . SER A 1 96 ? -0.405 -4.414 16.761 1.00 92.81 96 SER A C 1
ATOM 786 O O . SER A 1 96 ? 0.534 -4.366 15.963 1.00 92.81 96 SER A O 1
ATOM 788 N N . ARG A 1 97 ? -1.021 -5.571 17.038 1.00 92.81 97 ARG A N 1
ATOM 789 C CA . ARG A 1 97 ? -0.665 -6.844 16.386 1.00 92.81 97 ARG A CA 1
ATOM 790 C C . ARG A 1 97 ? -0.934 -6.803 14.883 1.00 92.81 97 ARG A C 1
ATOM 792 O O . ARG A 1 97 ? -0.127 -7.324 14.109 1.00 92.81 97 ARG A O 1
ATOM 799 N N . PHE A 1 98 ? -2.040 -6.180 14.472 1.00 94.25 98 PHE A N 1
ATOM 800 C CA . PHE A 1 98 ? -2.364 -5.969 13.063 1.00 94.25 98 PHE A CA 1
ATOM 801 C C . PHE A 1 98 ? -1.329 -5.069 12.375 1.00 94.25 98 PHE A C 1
ATOM 803 O O . PHE A 1 98 ? -0.796 -5.452 11.335 1.00 94.25 98 PHE A O 1
ATOM 810 N N . ALA A 1 99 ? -0.972 -3.934 12.981 1.00 92.38 99 ALA A N 1
ATOM 811 C CA . ALA A 1 99 ? 0.064 -3.041 12.467 1.00 92.38 99 ALA A CA 1
ATOM 812 C C . ALA A 1 99 ? 1.420 -3.756 12.354 1.00 92.38 99 ALA A C 1
ATOM 814 O O . ALA A 1 99 ? 2.068 -3.688 11.313 1.00 92.38 99 ALA A O 1
ATOM 815 N N . ALA A 1 100 ? 1.814 -4.533 13.368 1.00 90.06 100 ALA A N 1
ATOM 816 C CA . ALA A 1 100 ? 3.044 -5.322 13.324 1.00 90.06 100 ALA A CA 1
ATOM 817 C C . ALA A 1 100 ? 3.040 -6.360 12.187 1.00 90.06 100 ALA A C 1
ATOM 819 O O . ALA A 1 100 ? 4.075 -6.602 11.565 1.00 90.06 100 ALA A O 1
ATOM 820 N N . TYR A 1 101 ? 1.893 -6.990 11.909 1.00 93.19 101 TYR A N 1
ATOM 821 C CA . TYR A 1 101 ? 1.735 -7.868 10.748 1.00 93.19 101 TYR A CA 1
ATOM 822 C C . TYR A 1 101 ? 1.853 -7.103 9.429 1.00 93.19 101 TYR A C 1
ATOM 824 O O . TYR A 1 101 ? 2.612 -7.528 8.560 1.00 93.19 101 TYR A O 1
ATOM 832 N N . LEU A 1 102 ? 1.165 -5.967 9.301 1.00 93.31 102 LEU A N 1
ATOM 833 C CA . LEU A 1 102 ? 1.213 -5.136 8.102 1.00 93.31 102 LEU A CA 1
ATOM 834 C C . LEU A 1 102 ? 2.647 -4.677 7.802 1.00 93.31 102 LEU A C 1
ATOM 836 O O . LEU A 1 102 ? 3.101 -4.807 6.670 1.00 93.31 102 LEU A O 1
ATOM 840 N N . THR A 1 103 ? 3.399 -4.249 8.817 1.00 91.25 103 THR A N 1
ATOM 841 C CA . THR A 1 103 ? 4.818 -3.886 8.678 1.00 91.25 103 THR A CA 1
ATOM 842 C C . THR A 1 103 ? 5.662 -5.053 8.163 1.00 91.25 103 THR A C 1
ATOM 844 O O . THR A 1 103 ? 6.469 -4.865 7.254 1.00 91.25 103 THR A O 1
ATOM 847 N N . ARG A 1 104 ? 5.455 -6.279 8.671 1.00 90.75 104 ARG A N 1
ATOM 848 C CA . ARG A 1 104 ? 6.138 -7.479 8.143 1.00 90.75 104 ARG A CA 1
ATOM 849 C C . ARG A 1 104 ? 5.766 -7.764 6.689 1.00 90.75 104 ARG A C 1
ATOM 851 O O . ARG A 1 104 ? 6.644 -8.085 5.894 1.00 90.75 104 ARG A O 1
ATOM 858 N N . ALA A 1 105 ? 4.488 -7.653 6.341 1.00 94.38 105 ALA A N 1
ATOM 859 C CA . ALA A 1 105 ? 4.010 -7.874 4.979 1.00 94.38 105 ALA A CA 1
ATOM 860 C C . ALA A 1 105 ? 4.609 -6.860 3.998 1.00 94.38 105 ALA A C 1
ATOM 862 O O . ALA A 1 105 ? 5.153 -7.248 2.964 1.00 94.38 105 ALA A O 1
ATOM 863 N N . CYS A 1 106 ? 4.605 -5.577 4.364 1.00 93.56 106 CYS A N 1
ATOM 864 C CA . CYS A 1 106 ? 5.229 -4.510 3.587 1.00 93.56 106 CYS A CA 1
ATOM 865 C C . CYS A 1 106 ? 6.747 -4.697 3.454 1.00 93.56 106 CYS A C 1
ATOM 867 O O . CYS A 1 106 ? 7.292 -4.446 2.383 1.00 93.56 106 CYS A O 1
ATOM 869 N N . PHE A 1 107 ? 7.432 -5.175 4.499 1.00 92.88 107 PHE A N 1
ATOM 870 C CA . PHE A 1 107 ? 8.858 -5.507 4.426 1.00 92.88 107 PHE A CA 1
ATOM 871 C C . PHE A 1 107 ? 9.132 -6.554 3.339 1.00 92.88 107 PHE A C 1
ATOM 873 O O . PHE A 1 107 ? 9.944 -6.322 2.443 1.00 92.88 107 PHE A O 1
ATOM 880 N N . TRP A 1 108 ? 8.411 -7.680 3.372 1.00 93.81 108 TRP A N 1
ATOM 881 C CA . TRP A 1 108 ? 8.554 -8.728 2.359 1.00 93.81 108 TRP A CA 1
ATOM 882 C C . TRP A 1 108 ? 8.127 -8.252 0.969 1.00 93.81 108 TRP A C 1
ATOM 884 O O . TRP A 1 108 ? 8.703 -8.683 -0.027 1.00 93.81 108 TRP A O 1
ATOM 894 N N . ALA A 1 109 ? 7.128 -7.372 0.875 1.00 95.44 109 ALA A N 1
ATOM 895 C CA . ALA A 1 109 ? 6.684 -6.785 -0.386 1.00 95.44 109 ALA A CA 1
ATOM 896 C C . ALA A 1 109 ? 7.800 -5.959 -1.025 1.00 95.44 109 ALA A C 1
ATOM 898 O O . ALA A 1 109 ? 8.184 -6.231 -2.156 1.00 95.44 109 ALA A O 1
ATOM 899 N N . VAL A 1 110 ? 8.378 -5.012 -0.287 1.00 94.62 110 VAL A N 1
ATOM 900 C CA . VAL A 1 110 ? 9.454 -4.149 -0.793 1.00 94.62 110 VAL A CA 1
ATOM 901 C C . VAL A 1 110 ? 10.702 -4.953 -1.160 1.00 94.62 110 VAL A C 1
ATOM 903 O O . VAL A 1 110 ? 11.317 -4.702 -2.199 1.00 94.62 110 VAL A O 1
ATOM 906 N N . LEU A 1 111 ? 11.071 -5.929 -0.326 1.00 93.12 111 LEU A N 1
ATOM 907 C CA . LEU A 1 111 ? 12.235 -6.774 -0.573 1.00 93.12 111 LEU A CA 1
ATOM 908 C C . LEU A 1 111 ? 12.079 -7.561 -1.881 1.00 93.12 111 LEU A C 1
ATOM 910 O O . LEU A 1 111 ? 12.942 -7.481 -2.755 1.00 93.12 111 LEU A O 1
ATOM 914 N N . LEU A 1 112 ? 10.971 -8.296 -2.026 1.00 95.00 112 LEU A N 1
ATOM 915 C CA . LEU A 1 112 ? 10.744 -9.144 -3.194 1.00 95.00 112 LEU A CA 1
ATOM 916 C C . LEU A 1 112 ? 10.466 -8.319 -4.451 1.00 95.00 112 LEU A C 1
ATOM 918 O O . LEU A 1 112 ? 11.041 -8.615 -5.494 1.00 95.00 112 LEU A O 1
ATOM 922 N N . VAL A 1 113 ? 9.655 -7.261 -4.368 1.00 96.31 113 VAL A N 1
ATOM 923 C CA . VAL A 1 113 ? 9.412 -6.374 -5.516 1.00 96.31 113 VAL A CA 1
ATOM 924 C C . VAL A 1 113 ? 10.723 -5.756 -5.994 1.00 96.31 113 VAL A C 1
ATOM 926 O O . VAL A 1 113 ? 10.986 -5.795 -7.188 1.00 96.31 113 VAL A O 1
ATOM 929 N N . GLY A 1 114 ? 11.585 -5.270 -5.094 1.00 94.44 114 GLY A N 1
ATOM 930 C CA . GLY A 1 114 ? 12.889 -4.723 -5.488 1.00 94.44 114 GLY A CA 1
ATOM 931 C C . GLY A 1 114 ? 13.793 -5.745 -6.151 1.00 94.44 114 GLY A C 1
ATOM 932 O O . GLY A 1 114 ? 14.379 -5.457 -7.190 1.00 94.44 114 GLY A O 1
ATOM 933 N N . PHE A 1 115 ? 13.847 -6.956 -5.602 1.00 93.75 115 PHE A N 1
ATOM 934 C CA . PHE A 1 115 ? 14.629 -8.042 -6.180 1.00 93.75 115 PHE A CA 1
ATOM 935 C C . PHE A 1 115 ? 14.148 -8.445 -7.585 1.00 93.75 115 PHE A C 1
ATOM 937 O O . PHE A 1 115 ? 14.952 -8.587 -8.504 1.00 93.75 115 PHE A O 1
ATOM 944 N N . PHE A 1 116 ? 12.841 -8.611 -7.784 1.00 94.50 116 PHE A N 1
ATOM 945 C CA . PHE A 1 116 ? 12.308 -8.969 -9.099 1.00 94.50 116 PHE A CA 1
ATOM 946 C C . PHE A 1 116 ? 12.366 -7.803 -10.090 1.00 94.50 116 PHE A C 1
ATOM 948 O O . PHE A 1 116 ? 12.642 -8.033 -11.269 1.00 94.50 116 PHE A O 1
ATOM 955 N N . ASP A 1 117 ? 12.161 -6.563 -9.639 1.00 94.25 117 ASP A N 1
ATOM 956 C CA . ASP A 1 117 ? 12.247 -5.394 -10.513 1.00 94.25 117 ASP A CA 1
ATOM 957 C C . ASP A 1 117 ? 13.667 -5.220 -11.064 1.00 94.25 117 ASP A C 1
ATOM 959 O O . ASP A 1 117 ? 13.816 -5.060 -12.277 1.00 94.25 117 ASP A O 1
ATOM 963 N N . ILE A 1 118 ? 14.712 -5.363 -10.232 1.00 92.81 118 ILE A N 1
ATOM 964 C CA . ILE A 1 118 ? 16.096 -5.278 -10.723 1.00 92.81 118 ILE A CA 1
ATOM 965 C C . ILE A 1 118 ? 16.420 -6.397 -11.715 1.00 92.81 118 ILE A C 1
ATOM 967 O O . ILE A 1 118 ? 17.054 -6.127 -12.732 1.00 92.81 118 ILE A O 1
ATOM 971 N N . ILE A 1 119 ? 15.937 -7.625 -11.489 1.00 92.56 119 ILE A N 1
ATOM 972 C CA . ILE A 1 119 ? 16.142 -8.739 -12.428 1.00 92.56 119 ILE A CA 1
ATOM 973 C C . ILE A 1 119 ? 15.491 -8.429 -13.776 1.00 92.56 119 ILE A C 1
ATOM 975 O O . ILE A 1 119 ? 16.141 -8.536 -14.815 1.00 92.56 119 ILE A O 1
ATOM 979 N N . ILE A 1 120 ? 14.221 -8.022 -13.784 1.00 92.56 120 ILE A N 1
ATOM 980 C CA . ILE A 1 120 ? 13.498 -7.745 -15.033 1.00 92.56 120 ILE A CA 1
ATOM 981 C C . ILE A 1 120 ? 14.107 -6.532 -15.743 1.00 92.56 120 ILE A C 1
ATOM 983 O O . ILE A 1 120 ? 14.227 -6.530 -16.970 1.00 92.56 120 ILE A O 1
ATOM 987 N N . SER A 1 121 ? 14.490 -5.499 -14.993 1.00 91.94 121 SER A N 1
ATOM 988 C CA . SER A 1 121 ? 15.137 -4.303 -15.532 1.00 91.94 121 SER A CA 1
ATOM 989 C C . SER A 1 121 ? 16.503 -4.627 -16.139 1.00 91.94 121 SER A C 1
ATOM 991 O O . SER A 1 121 ? 16.757 -4.222 -17.272 1.00 91.94 121 SER A O 1
ATOM 993 N N . PHE A 1 122 ? 17.326 -5.431 -15.464 1.00 91.94 122 PHE A N 1
ATOM 994 C CA . PHE A 1 122 ? 18.606 -5.906 -15.989 1.00 91.94 122 PHE A CA 1
ATOM 995 C C . PHE A 1 122 ? 18.424 -6.735 -17.266 1.00 91.94 122 PHE A C 1
ATOM 997 O O . PHE A 1 122 ? 19.002 -6.412 -18.301 1.00 91.94 122 PHE A O 1
ATOM 1004 N N . LEU A 1 123 ? 17.550 -7.750 -17.235 1.00 92.19 123 LEU A N 1
ATOM 1005 C CA . LEU A 1 123 ? 17.284 -8.599 -18.401 1.00 92.19 123 LEU A CA 1
ATOM 1006 C C . LEU A 1 123 ? 16.775 -7.797 -19.600 1.00 92.19 123 LEU A C 1
ATOM 1008 O O . LEU A 1 123 ? 17.078 -8.151 -20.741 1.00 92.19 123 LEU A O 1
ATOM 1012 N N . ARG A 1 124 ? 15.993 -6.734 -19.370 1.00 90.31 124 ARG A N 1
ATOM 1013 C CA . ARG A 1 124 ? 15.583 -5.837 -20.453 1.00 90.31 124 ARG A CA 1
ATOM 1014 C C . ARG A 1 124 ? 16.777 -5.089 -21.027 1.00 90.31 124 ARG A C 1
ATOM 1016 O O . ARG A 1 124 ? 16.921 -5.081 -22.245 1.00 90.31 124 ARG A O 1
ATOM 1023 N N . VAL A 1 125 ? 17.532 -4.391 -20.181 1.00 89.88 125 VAL A N 1
ATOM 1024 C CA . VAL A 1 125 ? 18.595 -3.475 -20.624 1.00 89.88 125 VAL A CA 1
ATOM 1025 C C . VAL A 1 125 ? 19.659 -4.225 -21.421 1.00 89.88 125 VAL A C 1
ATOM 1027 O O . VAL A 1 125 ? 20.060 -3.759 -22.482 1.00 89.88 125 VAL A O 1
ATOM 1030 N N . GLU A 1 126 ? 20.010 -5.432 -20.985 1.00 89.69 126 GLU A N 1
ATOM 1031 C CA . GLU A 1 126 ? 20.981 -6.293 -21.668 1.00 89.69 126 GLU A CA 1
ATOM 1032 C C . GLU A 1 126 ? 20.406 -7.033 -22.894 1.00 89.69 126 GLU A C 1
ATOM 1034 O O . GLU A 1 126 ? 21.097 -7.801 -23.559 1.00 89.69 126 GLU A O 1
ATOM 1039 N N . GLY A 1 127 ? 19.117 -6.863 -23.205 1.00 88.25 127 GLY A N 1
ATOM 1040 C CA . GLY A 1 127 ? 18.464 -7.513 -24.346 1.00 88.25 127 GLY A CA 1
ATOM 1041 C C . GLY A 1 127 ? 18.163 -9.008 -24.166 1.00 88.25 127 GLY A C 1
ATOM 1042 O O . GLY A 1 127 ? 17.539 -9.615 -25.041 1.00 88.25 127 GLY A O 1
ATOM 1043 N N . PHE A 1 12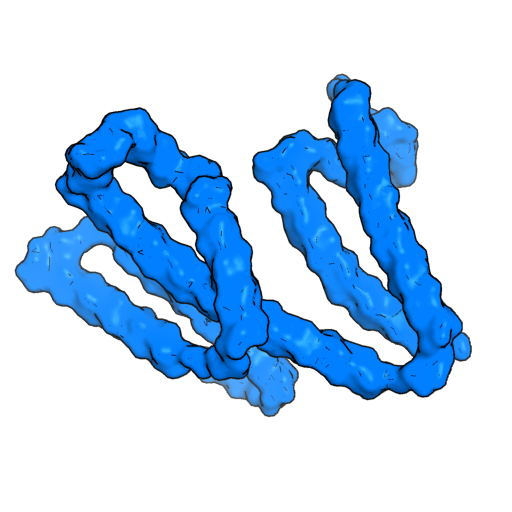8 ? 18.519 -9.611 -23.027 1.00 89.94 128 PHE A N 1
ATOM 1044 C CA . PHE A 1 128 ? 18.229 -11.019 -22.728 1.00 89.94 128 PHE A CA 1
ATOM 1045 C C . PHE A 1 128 ? 16.729 -11.319 -22.659 1.00 89.94 128 PHE A C 1
ATOM 1047 O O . PHE A 1 128 ? 16.296 -12.400 -23.060 1.00 89.94 128 PHE A O 1
ATOM 1054 N N . LEU A 1 129 ? 15.919 -10.360 -22.201 1.00 85.38 129 LEU A N 1
ATOM 1055 C CA . LEU A 1 129 ? 14.473 -10.539 -22.045 1.00 85.38 129 LEU A CA 1
ATOM 1056 C C . LEU A 1 129 ? 13.788 -10.886 -23.375 1.00 85.38 129 LEU A C 1
ATOM 1058 O O . LEU A 1 129 ? 12.933 -11.770 -23.413 1.00 85.38 129 LEU A O 1
ATOM 1062 N N . LYS A 1 130 ? 14.231 -10.254 -24.470 1.00 86.31 130 LYS A N 1
ATOM 1063 C CA . LYS A 1 130 ? 13.736 -10.519 -25.827 1.00 86.31 130 LYS A CA 1
ATOM 1064 C C . LYS A 1 130 ? 14.030 -11.950 -26.267 1.00 86.31 130 LYS A C 1
ATOM 1066 O O . LYS A 1 130 ? 13.174 -12.585 -26.872 1.00 86.31 130 LYS A O 1
ATOM 1071 N N . SER A 1 131 ? 15.218 -12.458 -25.944 1.00 85.62 131 SER A N 1
ATOM 1072 C CA . SER A 1 131 ? 15.633 -13.822 -26.290 1.00 85.62 131 SER A CA 1
ATOM 1073 C C . SER A 1 131 ? 14.816 -14.886 -25.545 1.00 85.62 131 SER A C 1
ATOM 1075 O O . SER A 1 131 ? 14.479 -15.920 -26.112 1.00 85.62 131 SER A O 1
ATOM 1077 N N . ILE A 1 132 ? 14.456 -14.620 -24.284 1.00 88.00 132 ILE A N 1
ATOM 1078 C CA . ILE A 1 132 ? 13.781 -15.595 -23.412 1.00 88.00 132 ILE A CA 1
ATOM 1079 C C . ILE A 1 132 ? 12.254 -15.571 -23.589 1.00 88.00 132 ILE A C 1
ATOM 1081 O O . ILE A 1 132 ? 11.626 -16.626 -23.632 1.00 88.00 132 ILE A O 1
ATOM 1085 N N . LEU A 1 133 ? 11.647 -14.380 -23.659 1.00 86.50 133 LEU A N 1
ATOM 1086 C CA . LEU A 1 133 ? 10.185 -14.196 -23.616 1.00 86.50 133 LEU A CA 1
ATOM 1087 C C . LEU A 1 133 ? 9.590 -13.646 -24.923 1.00 86.50 133 LEU A C 1
ATOM 1089 O O . LEU A 1 133 ? 8.369 -13.539 -25.045 1.00 86.50 133 LEU A O 1
ATOM 1093 N N . GLY A 1 134 ? 10.428 -13.288 -25.896 1.00 87.94 134 GLY A N 1
ATOM 1094 C CA . GLY A 1 134 ? 10.003 -12.685 -27.155 1.00 87.94 134 GLY A CA 1
ATOM 1095 C C . GLY A 1 134 ? 9.757 -11.174 -27.081 1.00 87.94 134 GLY A C 1
ATOM 1096 O O . GLY A 1 134 ? 9.769 -10.539 -26.019 1.00 87.94 134 GLY A O 1
ATOM 1097 N N . ASP A 1 135 ? 9.527 -10.584 -28.255 1.00 85.19 135 ASP A N 1
ATOM 1098 C CA . ASP A 1 135 ? 9.376 -9.135 -28.437 1.00 85.19 135 ASP A CA 1
ATOM 1099 C C . ASP A 1 135 ? 8.140 -8.568 -27.733 1.00 85.19 135 ASP A C 1
ATOM 1101 O O . ASP A 1 135 ? 8.223 -7.555 -27.037 1.00 85.19 135 ASP A O 1
ATOM 1105 N N . THR A 1 136 ? 7.001 -9.249 -27.858 1.00 86.38 136 THR A N 1
ATOM 1106 C CA . THR A 1 136 ? 5.722 -8.781 -27.312 1.00 86.38 136 THR A CA 1
ATOM 1107 C C . THR A 1 136 ? 5.782 -8.624 -25.791 1.00 86.38 136 THR A C 1
ATOM 1109 O O . THR A 1 136 ? 5.473 -7.555 -25.269 1.00 86.38 136 THR A O 1
ATOM 1112 N N . PHE A 1 137 ? 6.260 -9.642 -25.067 1.00 85.50 137 PHE A N 1
ATOM 1113 C CA . PHE A 1 137 ? 6.385 -9.582 -23.606 1.00 85.50 137 PHE A CA 1
ATOM 1114 C C . PHE A 1 137 ? 7.444 -8.587 -23.137 1.00 85.50 137 PHE A C 1
ATOM 1116 O O . PHE A 1 137 ? 7.275 -7.963 -22.091 1.00 85.50 137 PHE A O 1
ATOM 1123 N N . THR A 1 138 ? 8.517 -8.402 -23.907 1.00 85.00 138 THR A N 1
ATOM 1124 C CA . THR A 1 138 ? 9.560 -7.420 -23.583 1.00 85.00 138 THR A CA 1
ATOM 1125 C C . THR A 1 138 ? 9.004 -5.996 -23.594 1.00 85.00 138 THR A C 1
ATOM 1127 O O . THR A 1 138 ? 9.301 -5.218 -22.678 1.00 85.00 138 THR A O 1
ATOM 1130 N N . ILE A 1 139 ? 8.170 -5.677 -24.592 1.00 86.75 139 ILE A N 1
ATOM 1131 C CA . ILE A 1 139 ? 7.479 -4.386 -24.709 1.00 86.75 139 ILE A CA 1
ATOM 1132 C C . ILE A 1 139 ? 6.465 -4.219 -23.575 1.00 86.75 139 ILE A C 1
ATOM 1134 O O . ILE A 1 139 ? 6.475 -3.189 -22.897 1.00 86.75 139 ILE A O 1
ATOM 1138 N N . GLU A 1 140 ? 5.625 -5.226 -23.326 1.00 89.12 140 GLU A N 1
ATOM 1139 C CA . GLU A 1 140 ? 4.583 -5.136 -22.296 1.00 89.12 140 GLU A CA 1
ATOM 1140 C C . GLU A 1 140 ? 5.170 -5.014 -20.890 1.00 89.12 140 GLU A C 1
ATOM 1142 O O . GLU A 1 140 ? 4.810 -4.094 -20.161 1.00 89.12 140 GLU A O 1
ATOM 1147 N N . LEU A 1 141 ? 6.177 -5.818 -20.527 1.00 87.38 141 LEU A N 1
ATOM 1148 C CA . LEU A 1 141 ? 6.890 -5.664 -19.250 1.00 87.38 141 LEU A CA 1
ATOM 1149 C C . LEU A 1 141 ? 7.530 -4.276 -19.100 1.00 87.38 141 LEU A C 1
ATOM 1151 O O . LEU A 1 141 ? 7.957 -3.908 -17.998 1.00 87.38 141 LEU A O 1
ATOM 1155 N N . GLY A 1 142 ? 7.692 -3.538 -20.207 1.00 84.31 142 GLY A N 1
ATOM 1156 C CA . GLY A 1 142 ? 8.182 -2.160 -20.260 1.00 84.31 142 GLY A CA 1
ATOM 1157 C C . GLY A 1 142 ? 7.212 -1.125 -19.769 1.00 84.31 142 GLY A C 1
ATOM 1158 O O . GLY A 1 142 ? 7.640 -0.085 -19.267 1.00 84.31 142 GLY A O 1
ATOM 1159 N N . ARG A 1 143 ? 5.927 -1.435 -19.830 1.00 89.00 143 ARG A N 1
ATOM 1160 C CA . ARG A 1 143 ? 4.881 -0.551 -19.355 1.00 89.00 143 ARG A CA 1
ATOM 1161 C C . ARG A 1 143 ? 4.751 -0.711 -17.840 1.00 89.00 143 ARG A C 1
ATOM 1163 O O . ARG A 1 143 ? 4.488 -1.824 -17.377 1.00 89.00 143 ARG A O 1
ATOM 1170 N N . PRO A 1 144 ? 4.868 0.381 -17.061 1.00 87.00 144 PRO A N 1
ATOM 1171 C CA . PRO A 1 144 ? 4.710 0.325 -15.609 1.00 87.00 144 PRO A CA 1
ATOM 1172 C C . PRO A 1 144 ? 3.387 -0.314 -15.172 1.00 87.00 144 PRO A C 1
ATOM 1174 O O . PRO A 1 144 ? 3.374 -1.088 -14.222 1.00 87.00 144 PRO A O 1
ATOM 1177 N N . ALA A 1 145 ? 2.295 -0.061 -15.904 1.00 88.06 145 ALA A N 1
ATOM 1178 C CA . ALA A 1 145 ? 0.987 -0.652 -15.627 1.00 88.06 145 ALA A CA 1
ATOM 1179 C C . ALA A 1 145 ? 1.000 -2.187 -15.739 1.00 88.06 145 ALA A C 1
ATOM 1181 O O . ALA A 1 145 ? 0.567 -2.875 -14.821 1.00 88.06 145 ALA A O 1
ATOM 1182 N N . PHE A 1 146 ? 1.556 -2.737 -16.823 1.00 91.12 146 PHE A N 1
ATOM 1183 C CA . PHE A 1 146 ? 1.617 -4.185 -17.027 1.00 91.12 146 PHE A CA 1
ATOM 1184 C C . PHE A 1 146 ? 2.560 -4.851 -16.018 1.00 91.12 146 PHE A C 1
ATOM 1186 O O . PHE A 1 146 ? 2.193 -5.841 -15.387 1.00 91.12 146 PHE A O 1
ATOM 1193 N N . ARG A 1 147 ? 3.756 -4.283 -15.803 1.00 91.50 147 ARG A N 1
ATOM 1194 C CA . ARG A 1 147 ? 4.697 -4.785 -14.787 1.00 91.50 147 ARG A CA 1
ATOM 1195 C C . ARG A 1 147 ? 4.072 -4.750 -13.386 1.00 91.50 147 ARG A C 1
ATOM 1197 O O . ARG A 1 147 ? 4.186 -5.721 -12.642 1.00 91.50 147 ARG A O 1
ATOM 1204 N N . GLY A 1 148 ? 3.365 -3.673 -13.050 1.00 90.31 148 GLY A N 1
ATOM 1205 C CA . GLY A 1 148 ? 2.628 -3.545 -11.795 1.00 90.31 148 GLY A CA 1
ATOM 1206 C C . GLY A 1 148 ? 1.601 -4.664 -11.617 1.00 90.31 148 GLY A C 1
ATOM 1207 O O . GLY A 1 148 ? 1.660 -5.407 -10.638 1.00 90.31 148 GLY A O 1
ATOM 1208 N N . THR A 1 149 ? 0.715 -4.827 -12.600 1.00 91.06 149 THR A N 1
ATOM 1209 C CA . THR A 1 149 ? -0.403 -5.776 -12.539 1.00 91.06 149 THR A CA 1
ATOM 1210 C C . THR A 1 149 ? 0.037 -7.236 -12.541 1.00 91.06 149 THR A C 1
ATOM 1212 O O . THR A 1 149 ? -0.480 -8.025 -11.753 1.00 91.06 149 THR A O 1
ATOM 1215 N N . TYR A 1 150 ? 0.990 -7.607 -13.397 1.00 91.94 150 TYR A N 1
ATOM 1216 C CA . TYR A 1 150 ? 1.341 -9.014 -13.628 1.00 91.94 150 TYR A CA 1
ATOM 1217 C C . TYR A 1 150 ? 2.572 -9.495 -12.861 1.00 91.94 150 TYR A C 1
ATOM 1219 O O . TYR A 1 150 ? 2.779 -10.701 -12.753 1.00 91.94 150 TYR A O 1
ATOM 1227 N N . VAL A 1 151 ? 3.386 -8.586 -12.320 1.00 94.06 151 VAL A N 1
ATOM 1228 C CA . VAL A 1 151 ? 4.586 -8.948 -11.554 1.00 94.06 151 VAL A CA 1
ATOM 1229 C C . VAL A 1 151 ? 4.474 -8.441 -10.125 1.00 94.06 151 VAL A C 1
ATOM 1231 O O . VAL A 1 151 ? 4.486 -9.237 -9.188 1.00 94.06 151 VAL A O 1
ATOM 1234 N N . HIS A 1 152 ? 4.332 -7.129 -9.930 1.00 94.69 152 HIS A N 1
ATOM 1235 C CA . HIS A 1 152 ? 4.449 -6.554 -8.589 1.00 94.69 152 HIS A CA 1
ATOM 1236 C C . HIS A 1 152 ? 3.268 -6.930 -7.688 1.00 94.69 152 HIS A C 1
ATOM 1238 O O . HIS A 1 152 ? 3.499 -7.338 -6.554 1.00 94.69 152 HIS A O 1
ATOM 1244 N N . TYR A 1 153 ? 2.020 -6.867 -8.160 1.00 92.69 153 TYR A N 1
ATOM 1245 C CA . TYR A 1 153 ? 0.864 -7.231 -7.329 1.00 92.69 153 TYR A CA 1
ATOM 1246 C C . TYR A 1 153 ? 0.832 -8.705 -6.912 1.00 92.69 153 TYR A C 1
ATOM 1248 O O . TYR A 1 153 ? 0.648 -8.954 -5.718 1.00 92.69 153 TYR A O 1
ATOM 1256 N N . PRO A 1 154 ? 1.075 -9.686 -7.803 1.00 95.94 154 PRO A N 1
ATOM 1257 C CA . PRO A 1 154 ? 1.214 -11.077 -7.384 1.00 95.94 154 PRO A CA 1
ATOM 1258 C C . PRO A 1 154 ? 2.310 -11.267 -6.334 1.00 95.94 154 PRO A C 1
ATOM 1260 O O . PRO A 1 154 ? 2.086 -11.953 -5.337 1.00 95.94 154 PRO A O 1
ATOM 1263 N N . ILE A 1 155 ? 3.464 -10.610 -6.504 1.00 97.31 155 ILE A N 1
ATOM 1264 C CA . ILE A 1 155 ? 4.552 -10.659 -5.521 1.00 97.31 155 ILE A CA 1
ATOM 1265 C C . ILE A 1 155 ? 4.109 -10.055 -4.189 1.00 97.31 155 ILE A C 1
ATOM 1267 O O . ILE A 1 155 ? 4.346 -10.667 -3.155 1.00 97.31 155 ILE A O 1
ATOM 1271 N N . ILE A 1 156 ? 3.420 -8.910 -4.190 1.00 96.38 156 ILE A N 1
ATOM 1272 C CA . ILE A 1 156 ? 2.888 -8.297 -2.966 1.00 96.38 156 ILE A CA 1
ATOM 1273 C C . ILE A 1 156 ? 1.942 -9.269 -2.252 1.00 96.38 156 ILE A C 1
ATOM 1275 O O . ILE A 1 156 ? 2.071 -9.459 -1.045 1.00 96.38 156 ILE A O 1
ATOM 1279 N N . ILE A 1 157 ? 1.040 -9.942 -2.972 1.00 96.25 157 ILE A N 1
ATOM 1280 C CA . ILE A 1 157 ? 0.143 -10.945 -2.376 1.00 96.25 157 ILE A CA 1
ATOM 1281 C C . ILE A 1 157 ? 0.956 -12.084 -1.743 1.00 96.25 157 ILE A C 1
ATOM 1283 O O . ILE A 1 157 ? 0.717 -12.444 -0.588 1.00 96.25 157 ILE A O 1
ATOM 1287 N N . ILE A 1 158 ? 1.954 -12.612 -2.458 1.00 96.81 158 ILE A N 1
ATOM 1288 C CA . ILE A 1 158 ? 2.856 -13.649 -1.937 1.00 96.81 158 ILE A CA 1
ATOM 1289 C C . ILE A 1 158 ? 3.592 -13.152 -0.685 1.00 96.81 158 ILE A C 1
ATOM 1291 O O . ILE A 1 158 ? 3.697 -13.889 0.294 1.00 96.81 158 ILE A O 1
ATOM 1295 N N . SER A 1 159 ? 4.039 -11.898 -0.655 1.00 95.94 159 SER A N 1
ATOM 1296 C CA . SER A 1 159 ? 4.706 -11.299 0.504 1.00 95.94 159 SER A CA 1
ATOM 1297 C C . SER A 1 159 ? 3.814 -11.236 1.741 1.00 95.94 159 SER A C 1
ATOM 1299 O O . SER A 1 159 ? 4.289 -11.495 2.848 1.00 95.94 159 SER A O 1
ATOM 1301 N N . PHE A 1 160 ? 2.519 -10.950 1.574 1.00 95.31 160 PHE A N 1
ATOM 1302 C CA . PHE A 1 160 ? 1.552 -11.010 2.674 1.00 95.31 160 PHE A CA 1
ATOM 1303 C C . PHE A 1 160 ? 1.408 -12.442 3.207 1.00 95.31 160 PHE A C 1
ATOM 1305 O O . PHE A 1 160 ? 1.416 -12.651 4.422 1.00 95.31 160 PHE A O 1
ATOM 1312 N N . VAL A 1 161 ? 1.366 -13.438 2.317 1.00 95.94 161 VAL A N 1
ATOM 1313 C CA . VAL A 1 161 ? 1.337 -14.857 2.707 1.00 95.94 161 VAL A CA 1
ATOM 1314 C C . VAL A 1 161 ? 2.618 -15.248 3.453 1.00 95.94 161 VAL A C 1
ATOM 1316 O O . VAL A 1 161 ? 2.542 -15.847 4.523 1.00 95.94 161 VAL A O 1
ATOM 1319 N N . ILE A 1 162 ? 3.799 -14.861 2.963 1.00 94.31 162 ILE A N 1
ATOM 1320 C CA . ILE A 1 162 ? 5.081 -15.138 3.633 1.00 94.31 162 ILE A CA 1
ATOM 1321 C C . ILE A 1 162 ? 5.116 -14.505 5.029 1.00 94.31 162 ILE A C 1
ATOM 1323 O O . ILE A 1 162 ? 5.482 -15.172 5.997 1.00 94.31 162 ILE A O 1
ATOM 1327 N N . ALA A 1 163 ? 4.691 -13.248 5.164 1.00 93.44 163 ALA A N 1
ATOM 1328 C CA . ALA A 1 163 ? 4.679 -12.525 6.437 1.00 93.44 163 ALA A CA 1
ATOM 1329 C C . ALA A 1 163 ? 3.721 -13.113 7.486 1.00 93.44 163 ALA A C 1
ATOM 1331 O O . ALA A 1 163 ? 3.870 -12.854 8.690 1.00 93.44 163 ALA A O 1
ATOM 1332 N N . PHE A 1 164 ? 2.735 -13.897 7.044 1.00 92.50 164 PHE A N 1
ATOM 1333 C CA . PHE A 1 164 ? 1.864 -14.658 7.930 1.00 92.50 164 PHE A CA 1
ATOM 1334 C C . PHE A 1 164 ? 2.617 -15.818 8.600 1.00 92.50 164 PHE A C 1
ATOM 1336 O O . PHE A 1 164 ? 2.453 -16.046 9.803 1.00 92.50 164 PHE A O 1
ATOM 1343 N N . PHE A 1 165 ? 3.490 -16.506 7.857 1.00 92.69 165 PHE A N 1
ATOM 1344 C CA . PHE A 1 165 ? 4.276 -17.636 8.363 1.00 92.69 165 PHE A CA 1
ATOM 1345 C C . PHE A 1 165 ? 5.582 -17.206 9.047 1.00 92.69 165 PHE A C 1
ATOM 1347 O O . PHE A 1 165 ? 5.951 -17.764 10.082 1.00 92.69 165 PHE A O 1
ATOM 1354 N N . VAL A 1 166 ? 6.270 -16.192 8.518 1.00 87.56 166 VAL A N 1
ATOM 1355 C CA . VAL A 1 166 ? 7.568 -15.726 9.025 1.00 87.56 166 VAL A CA 1
ATOM 1356 C C . VAL A 1 166 ? 7.372 -14.542 9.971 1.00 87.56 166 VAL A C 1
ATOM 1358 O O . VAL A 1 166 ? 7.027 -13.434 9.563 1.00 87.56 166 VAL A O 1
ATOM 1361 N N . ARG A 1 167 ? 7.610 -14.770 11.267 1.00 74.50 167 ARG A N 1
ATOM 1362 C CA . ARG A 1 167 ? 7.350 -13.779 12.328 1.00 74.50 167 ARG A CA 1
ATOM 1363 C C . ARG A 1 167 ? 8.532 -12.850 12.649 1.00 74.50 167 ARG A C 1
ATOM 1365 O O . ARG A 1 167 ? 8.353 -11.925 13.433 1.00 74.50 167 ARG A O 1
ATOM 1372 N N . GLY A 1 168 ? 9.706 -13.069 12.053 1.00 71.38 168 GLY A N 1
ATOM 1373 C CA . GLY A 1 168 ? 10.903 -12.240 12.252 1.00 71.38 168 GLY A CA 1
ATOM 1374 C C . GLY A 1 168 ? 11.044 -11.122 11.215 1.00 71.38 168 GLY A C 1
ATOM 137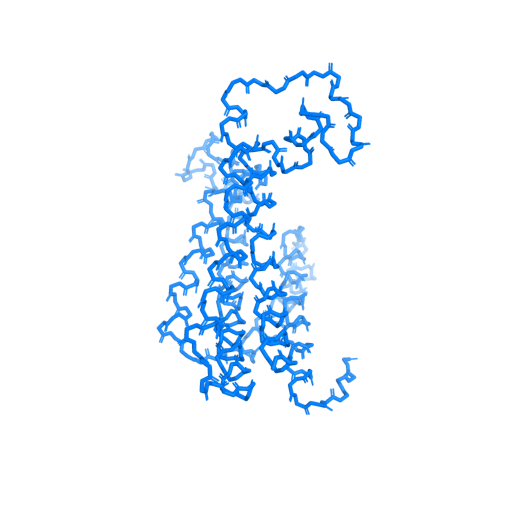5 O O . GLY A 1 168 ? 10.748 -11.328 10.040 1.00 71.38 168 GLY A O 1
ATOM 1376 N N . LEU A 1 169 ? 11.511 -9.947 11.650 1.00 66.19 169 LEU A N 1
ATOM 1377 C CA . LEU A 1 169 ? 11.842 -8.812 10.781 1.00 66.19 169 LEU A CA 1
ATOM 1378 C C . LEU A 1 169 ? 13.350 -8.785 10.525 1.00 66.19 169 LEU A C 1
ATOM 1380 O O . LEU A 1 169 ? 14.142 -8.693 11.459 1.00 66.19 169 LEU A O 1
ATOM 1384 N N . GLY A 1 170 ? 13.745 -8.839 9.256 1.00 73.00 170 GLY A N 1
ATOM 1385 C CA . GLY A 1 170 ? 15.140 -8.740 8.833 1.00 73.00 170 GLY A CA 1
ATOM 1386 C C . GLY A 1 170 ? 15.563 -7.306 8.520 1.00 73.00 170 GLY A C 1
ATOM 1387 O O . GLY A 1 170 ? 16.134 -7.075 7.462 1.00 73.00 170 GLY A O 1
ATOM 1388 N N . PHE A 1 171 ? 15.263 -6.323 9.377 1.00 75.88 171 PHE A N 1
ATOM 1389 C CA . PHE A 1 171 ? 15.589 -4.915 9.079 1.00 75.88 171 PHE A CA 1
ATOM 1390 C C . PHE A 1 171 ? 17.080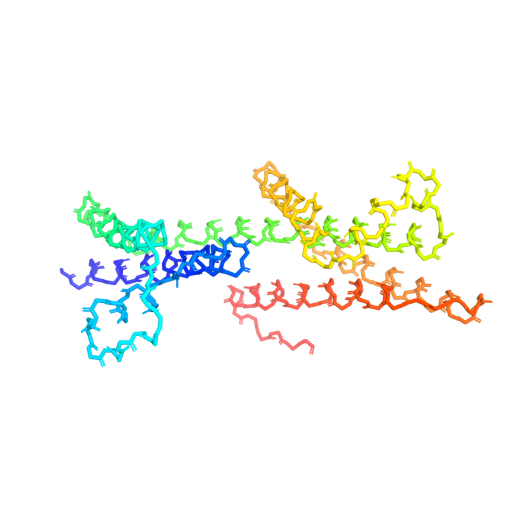 -4.680 8.855 1.00 75.88 171 PHE A C 1
ATOM 1392 O O . PHE A 1 171 ? 17.462 -3.979 7.922 1.00 75.88 171 PHE A O 1
ATOM 1399 N N . THR A 1 172 ? 17.919 -5.320 9.669 1.00 82.50 172 THR A N 1
ATOM 1400 C CA . THR A 1 172 ? 19.375 -5.305 9.500 1.00 82.50 172 THR A CA 1
ATOM 1401 C C . THR A 1 172 ? 19.792 -5.861 8.141 1.00 82.50 172 THR A C 1
ATOM 1403 O O . THR A 1 172 ? 20.694 -5.320 7.512 1.00 82.50 172 THR A O 1
ATOM 1406 N N . TRP A 1 173 ? 19.095 -6.888 7.647 1.00 84.00 173 TRP A N 1
ATOM 1407 C CA . TRP A 1 173 ? 19.335 -7.459 6.325 1.00 84.00 173 TRP A CA 1
ATOM 1408 C C . TRP A 1 173 ? 18.945 -6.504 5.203 1.00 84.00 173 TRP A C 1
ATOM 1410 O O . TRP A 1 173 ? 19.706 -6.364 4.254 1.00 84.00 173 TRP A O 1
ATOM 1420 N N . LEU A 1 174 ? 17.813 -5.805 5.312 1.00 86.81 174 LEU A N 1
ATOM 1421 C CA . LEU A 1 174 ? 17.426 -4.814 4.304 1.00 86.81 174 LEU A CA 1
ATOM 1422 C C . LEU A 1 174 ? 18.404 -3.629 4.271 1.00 86.81 174 LEU A C 1
ATOM 1424 O O . LEU A 1 174 ? 18.797 -3.208 3.189 1.00 86.81 174 LEU A O 1
ATOM 1428 N N . ALA A 1 175 ? 18.858 -3.142 5.430 1.00 90.12 175 ALA A N 1
ATOM 1429 C CA . ALA A 1 175 ? 19.894 -2.108 5.497 1.00 90.12 175 ALA A CA 1
ATOM 1430 C C . ALA A 1 175 ? 21.216 -2.579 4.868 1.00 90.12 175 ALA A C 1
ATOM 1432 O O . ALA A 1 175 ? 21.808 -1.863 4.064 1.00 90.12 175 ALA A O 1
ATOM 1433 N N . LEU A 1 176 ? 21.644 -3.809 5.170 1.00 91.25 176 LEU A N 1
ATOM 1434 C CA . LEU A 1 176 ? 22.827 -4.407 4.555 1.00 91.25 176 LEU A CA 1
ATOM 1435 C C . LEU A 1 176 ? 22.679 -4.525 3.030 1.00 91.25 176 LEU A C 1
ATOM 1437 O O . LEU A 1 176 ? 23.619 -4.216 2.306 1.00 91.25 176 LEU A O 1
ATOM 1441 N N . LEU A 1 177 ? 21.505 -4.929 2.536 1.00 90.56 177 LEU A N 1
ATOM 1442 C CA . LEU A 1 177 ? 21.228 -5.013 1.100 1.00 90.56 177 LEU A CA 1
ATOM 1443 C C . LEU A 1 177 ? 21.291 -3.645 0.413 1.00 90.56 177 LEU A C 1
ATOM 1445 O O . LEU A 1 177 ? 21.808 -3.567 -0.698 1.00 90.56 177 LEU A O 1
ATOM 1449 N N . VAL A 1 178 ? 20.830 -2.574 1.067 1.00 93.38 178 VAL A N 1
ATOM 1450 C CA . VAL A 1 178 ? 20.984 -1.202 0.552 1.00 93.38 178 VAL A CA 1
ATOM 1451 C C . VAL A 1 178 ? 22.458 -0.826 0.435 1.00 93.38 178 VAL A C 1
ATOM 1453 O O . VAL A 1 178 ? 22.880 -0.393 -0.632 1.00 93.38 178 VAL A O 1
ATOM 1456 N N . VAL A 1 179 ? 23.259 -1.070 1.477 1.00 95.06 179 VAL A N 1
ATOM 1457 C CA . VAL A 1 179 ? 24.708 -0.793 1.445 1.00 95.06 179 VAL A CA 1
ATOM 1458 C C . VAL A 1 179 ? 25.403 -1.599 0.344 1.00 95.06 179 VAL A C 1
ATOM 1460 O O . VAL A 1 179 ? 26.235 -1.063 -0.387 1.00 95.06 179 VAL A O 1
ATOM 1463 N N . ILE A 1 180 ? 25.051 -2.879 0.185 1.00 94.19 180 ILE A N 1
ATOM 1464 C CA . ILE A 1 180 ? 25.583 -3.724 -0.893 1.00 94.19 180 ILE A CA 1
ATOM 1465 C C . ILE A 1 180 ? 25.186 -3.168 -2.265 1.00 94.19 180 ILE A C 1
ATOM 1467 O O . ILE A 1 180 ? 26.036 -3.106 -3.153 1.00 94.19 180 ILE A O 1
ATOM 1471 N N . ALA A 1 181 ? 23.933 -2.746 -2.448 1.00 93.06 181 ALA A N 1
ATOM 1472 C CA . ALA A 1 181 ? 23.465 -2.171 -3.706 1.00 93.06 181 ALA A CA 1
ATOM 1473 C C . ALA A 1 181 ? 24.211 -0.869 -4.045 1.00 93.06 181 ALA A C 1
ATOM 1475 O O . ALA A 1 181 ? 24.684 -0.710 -5.169 1.00 93.06 181 ALA A O 1
ATOM 1476 N N . GLU A 1 182 ? 24.398 0.030 -3.077 1.00 95.31 182 GLU A N 1
ATOM 1477 C CA . GLU A 1 182 ? 25.185 1.256 -3.266 1.00 95.31 182 GLU A CA 1
ATOM 1478 C C . GLU A 1 182 ? 26.647 0.950 -3.603 1.00 95.31 182 GLU A C 1
ATOM 1480 O O . GLU A 1 182 ? 27.210 1.531 -4.533 1.00 95.31 182 GLU A O 1
ATOM 1485 N N . PHE A 1 183 ? 27.253 -0.016 -2.915 1.00 96.00 183 PHE A N 1
ATOM 1486 C CA . PHE A 1 183 ? 28.614 -0.452 -3.213 1.00 96.00 183 PHE A CA 1
ATOM 1487 C C . PHE A 1 183 ? 28.742 -1.036 -4.629 1.00 96.00 183 PHE A C 1
ATOM 1489 O O . PHE A 1 183 ? 29.685 -0.710 -5.354 1.00 96.00 183 PHE A O 1
ATOM 1496 N N . GLN A 1 184 ? 27.772 -1.846 -5.064 1.00 93.00 184 GLN A N 1
ATOM 1497 C CA . GLN A 1 184 ? 27.716 -2.371 -6.431 1.00 93.00 184 GLN A CA 1
ATOM 1498 C C . GLN A 1 184 ? 27.567 -1.258 -7.471 1.00 93.00 184 GLN A C 1
ATOM 1500 O O . GLN A 1 184 ? 28.212 -1.328 -8.518 1.00 93.00 184 GLN A O 1
ATOM 1505 N N . ILE A 1 185 ? 26.770 -0.222 -7.191 1.00 94.06 185 ILE A N 1
ATOM 1506 C CA . ILE A 1 185 ? 26.647 0.961 -8.058 1.00 94.06 185 ILE A CA 1
ATOM 1507 C C . ILE A 1 185 ? 27.995 1.669 -8.191 1.00 94.06 185 ILE A C 1
ATOM 1509 O O . ILE A 1 185 ? 28.413 1.976 -9.306 1.00 94.06 185 ILE A O 1
ATOM 1513 N N . VAL A 1 186 ? 28.700 1.886 -7.077 1.00 96.69 186 VAL A N 1
ATOM 1514 C CA . VAL A 1 186 ? 30.027 2.521 -7.066 1.00 96.69 186 VAL A CA 1
ATOM 1515 C C . VAL A 1 186 ? 31.022 1.711 -7.903 1.00 96.69 186 VAL A C 1
ATOM 1517 O O . VAL A 1 186 ? 31.662 2.275 -8.789 1.00 96.69 186 VAL A O 1
ATOM 1520 N N . ILE A 1 187 ? 31.122 0.393 -7.697 1.00 96.38 187 ILE A N 1
ATOM 1521 C CA . ILE A 1 187 ? 32.015 -0.460 -8.503 1.00 96.38 187 ILE A CA 1
ATOM 1522 C C . ILE A 1 187 ? 31.635 -0.403 -9.984 1.00 96.38 187 ILE A C 1
ATOM 1524 O O . ILE A 1 187 ? 32.499 -0.182 -10.831 1.00 96.38 187 ILE A O 1
ATOM 1528 N N . SER A 1 188 ? 30.354 -0.586 -10.302 1.00 93.88 188 SER A N 1
ATOM 1529 C CA . SER A 1 188 ? 29.878 -0.615 -11.689 1.00 93.88 188 SER A CA 1
ATOM 1530 C C . SER A 1 188 ? 30.207 0.688 -12.412 1.00 93.88 188 SER A C 1
ATOM 1532 O O . SER A 1 188 ? 30.785 0.658 -13.499 1.00 93.88 188 SER A O 1
ATOM 1534 N N . ARG A 1 189 ? 29.941 1.830 -11.766 1.00 95.00 189 ARG A N 1
ATOM 1535 C CA . ARG A 1 189 ? 30.199 3.155 -12.332 1.00 95.00 189 ARG A CA 1
ATOM 1536 C C . ARG A 1 189 ? 31.693 3.443 -12.473 1.00 95.00 189 ARG A C 1
ATOM 1538 O O . ARG A 1 189 ? 32.115 3.891 -13.531 1.00 95.00 189 ARG A O 1
ATOM 1545 N N . PHE A 1 190 ? 32.500 3.221 -11.436 1.00 96.38 190 PHE A N 1
ATOM 1546 C CA . PHE A 1 190 ? 33.894 3.686 -11.442 1.00 96.38 190 PHE A CA 1
ATOM 1547 C C . PHE A 1 190 ? 34.892 2.687 -12.034 1.00 96.38 190 PHE A C 1
ATOM 1549 O O . PHE A 1 190 ? 35.897 3.113 -12.595 1.00 96.38 190 PHE A O 1
ATOM 1556 N N . VAL A 1 191 ? 34.640 1.379 -11.930 1.00 96.81 191 VAL A N 1
ATOM 1557 C CA . VAL A 1 191 ? 35.542 0.346 -12.474 1.00 96.81 191 VAL A CA 1
ATOM 1558 C C . VAL A 1 191 ? 35.155 -0.014 -13.903 1.00 96.81 191 VAL A C 1
ATOM 1560 O O . VAL A 1 191 ? 36.018 -0.107 -14.771 1.00 96.81 191 VAL A O 1
ATOM 1563 N N . TYR A 1 192 ? 33.857 -0.192 -14.156 1.00 95.06 192 TYR A N 1
ATOM 1564 C CA . TYR A 1 192 ? 33.357 -0.687 -15.441 1.00 95.06 192 TYR A CA 1
ATOM 1565 C C . TYR A 1 192 ? 32.701 0.391 -16.304 1.00 95.06 192 TYR A C 1
ATOM 1567 O O . TYR A 1 192 ? 32.335 0.104 -17.440 1.00 95.06 192 TYR A O 1
ATOM 1575 N N . SER A 1 193 ? 32.555 1.624 -15.799 1.00 94.00 193 SER A N 1
ATOM 1576 C CA . SER A 1 193 ? 31.811 2.695 -16.486 1.00 94.00 193 SER A CA 1
ATOM 1577 C C . SER A 1 193 ? 30.388 2.277 -16.888 1.00 94.00 193 SER A C 1
ATOM 1579 O O . SER A 1 193 ? 29.848 2.762 -17.879 1.00 94.00 193 SER A O 1
ATOM 1581 N N . TYR A 1 194 ? 29.781 1.368 -16.118 1.00 92.44 194 TYR A N 1
ATOM 1582 C CA . TYR A 1 194 ? 28.419 0.884 -16.318 1.00 92.44 194 TYR A CA 1
ATOM 1583 C C . TYR A 1 194 ? 27.478 1.550 -15.317 1.00 92.44 194 TYR A C 1
ATOM 1585 O O . TYR A 1 194 ? 27.634 1.414 -14.102 1.00 92.44 194 TYR A O 1
ATOM 1593 N N . GLU A 1 195 ? 26.477 2.254 -15.834 1.00 91.31 195 GLU A N 1
ATOM 1594 C CA . GLU A 1 195 ? 25.476 2.949 -15.036 1.00 91.31 195 GLU A CA 1
ATOM 1595 C C . GLU A 1 195 ? 24.096 2.792 -15.668 1.00 91.31 195 GLU A C 1
ATOM 1597 O O . GLU A 1 195 ? 23.921 3.035 -16.861 1.00 91.31 195 GLU A O 1
ATOM 1602 N N . GLN A 1 196 ? 23.110 2.412 -14.854 1.00 92.25 196 GLN A N 1
ATOM 1603 C CA . GLN A 1 196 ? 21.723 2.268 -15.285 1.00 92.25 196 GLN A CA 1
ATOM 1604 C C . GLN A 1 196 ? 20.763 2.890 -14.279 1.00 92.25 196 GLN A C 1
ATOM 1606 O O . GLN A 1 196 ? 20.964 2.803 -13.066 1.00 92.25 196 GLN A O 1
ATOM 1611 N N . ALA A 1 197 ? 19.664 3.453 -14.785 1.00 90.94 197 ALA A N 1
ATOM 1612 C CA . ALA A 1 197 ? 18.677 4.148 -13.957 1.00 90.94 197 ALA A CA 1
ATOM 1613 C C . ALA A 1 197 ? 18.039 3.228 -12.896 1.00 90.94 197 ALA A C 1
ATOM 1615 O O . ALA A 1 197 ? 17.890 3.623 -11.740 1.00 90.94 197 ALA A O 1
ATOM 1616 N N . PHE A 1 198 ? 17.760 1.967 -13.256 1.00 90.31 198 PHE A N 1
ATOM 1617 C CA . PHE A 1 198 ? 17.108 1.005 -12.360 1.00 90.31 198 PHE A CA 1
ATOM 1618 C C . PHE A 1 198 ? 17.932 0.690 -11.101 1.00 90.31 198 PHE A C 1
ATOM 1620 O O . PHE A 1 198 ? 17.366 0.311 -10.078 1.00 90.31 198 PHE A O 1
ATOM 1627 N N . MET A 1 199 ? 19.262 0.846 -11.151 1.00 91.75 199 MET A N 1
ATOM 1628 C CA . MET A 1 199 ? 20.116 0.612 -9.984 1.00 91.75 199 MET A CA 1
ATOM 1629 C C . MET A 1 199 ? 19.842 1.668 -8.904 1.00 91.75 199 MET A C 1
ATOM 1631 O O . MET A 1 199 ? 19.709 1.339 -7.727 1.00 91.75 199 MET A O 1
ATOM 1635 N N . GLY A 1 200 ? 19.693 2.933 -9.313 1.00 91.69 200 GLY A N 1
ATOM 1636 C CA . GLY A 1 200 ? 19.332 4.030 -8.415 1.00 91.69 200 GLY A CA 1
ATOM 1637 C C . GLY A 1 200 ? 17.885 3.946 -7.921 1.00 91.69 200 GLY A C 1
ATOM 1638 O O . GLY A 1 200 ? 17.614 4.266 -6.762 1.00 91.69 200 GLY A O 1
ATOM 1639 N N . ASP A 1 201 ? 16.963 3.478 -8.765 1.00 92.19 201 ASP A N 1
ATOM 1640 C CA . ASP A 1 201 ? 15.559 3.291 -8.380 1.00 92.19 201 ASP A CA 1
ATOM 1641 C C . ASP A 1 201 ? 15.396 2.209 -7.300 1.00 92.19 201 ASP A C 1
ATOM 1643 O O . ASP A 1 201 ? 14.636 2.408 -6.346 1.00 92.19 201 ASP A O 1
ATOM 1647 N N . LEU A 1 202 ? 16.167 1.114 -7.380 1.00 93.44 202 LEU A N 1
ATOM 1648 C CA . LEU A 1 202 ? 16.201 0.076 -6.345 1.00 93.44 202 LEU A CA 1
ATOM 1649 C C . LEU A 1 202 ? 16.604 0.651 -4.981 1.00 93.44 202 LEU A C 1
ATOM 1651 O O . LEU A 1 202 ? 15.891 0.462 -3.991 1.00 93.44 202 LEU A O 1
ATOM 1655 N N . VAL A 1 203 ? 17.729 1.375 -4.937 1.00 94.44 203 VAL A N 1
ATOM 1656 C CA . VAL A 1 203 ? 18.241 1.986 -3.700 1.00 94.44 203 VAL A CA 1
ATOM 1657 C C . VAL A 1 203 ? 17.219 2.960 -3.130 1.00 94.44 203 VAL A C 1
ATOM 1659 O O . VAL A 1 203 ? 16.911 2.891 -1.942 1.00 94.44 203 VAL A O 1
ATOM 1662 N N . ARG A 1 204 ? 16.625 3.819 -3.970 1.00 94.00 204 ARG A N 1
ATOM 1663 C CA . ARG A 1 204 ? 15.607 4.781 -3.528 1.00 94.00 204 ARG A CA 1
ATOM 1664 C C . ARG A 1 204 ? 14.401 4.085 -2.903 1.00 94.00 204 ARG A C 1
ATOM 1666 O O . ARG A 1 204 ? 13.933 4.518 -1.852 1.00 94.00 204 ARG A O 1
ATOM 1673 N N . MET A 1 205 ? 13.903 3.018 -3.526 1.00 93.81 205 MET A N 1
ATOM 1674 C CA . MET A 1 205 ? 12.751 2.280 -3.014 1.00 93.81 205 MET A CA 1
ATOM 1675 C C . MET A 1 205 ? 13.057 1.604 -1.671 1.00 93.81 205 MET A C 1
ATOM 1677 O O . MET A 1 205 ? 12.275 1.729 -0.725 1.00 93.81 205 MET A O 1
ATOM 1681 N N . TRP A 1 206 ? 14.191 0.909 -1.564 1.00 94.56 206 TRP A N 1
ATOM 1682 C CA . TRP A 1 206 ? 14.581 0.239 -0.323 1.00 94.56 206 TRP A CA 1
ATOM 1683 C C . TRP A 1 206 ? 14.908 1.228 0.799 1.00 94.56 206 TRP A C 1
ATOM 1685 O O . TRP A 1 206 ? 14.489 1.012 1.936 1.00 94.56 206 TRP A O 1
ATOM 1695 N N . TYR A 1 207 ? 15.571 2.343 0.486 1.00 92.44 207 TYR A N 1
ATOM 1696 C CA . TYR A 1 207 ? 15.841 3.416 1.441 1.00 92.44 207 TYR A CA 1
ATOM 1697 C C . TYR A 1 207 ? 14.549 4.070 1.954 1.00 92.44 207 TYR A C 1
ATOM 1699 O O . TYR A 1 207 ? 14.368 4.211 3.163 1.00 92.44 207 TYR A O 1
ATOM 1707 N N . ALA A 1 208 ? 13.610 4.403 1.061 1.00 93.56 208 ALA A N 1
ATOM 1708 C CA . ALA A 1 208 ? 12.316 4.967 1.450 1.00 93.56 208 ALA A CA 1
ATOM 1709 C C . ALA A 1 208 ? 11.535 4.020 2.377 1.00 93.56 208 ALA A C 1
ATOM 1711 O O . ALA A 1 208 ? 10.936 4.456 3.361 1.00 93.56 208 ALA A O 1
ATOM 1712 N N . ALA A 1 209 ? 11.581 2.713 2.106 1.00 93.00 209 ALA A N 1
ATOM 1713 C CA . ALA A 1 209 ? 10.967 1.718 2.974 1.00 93.00 209 ALA A CA 1
ATOM 1714 C C . ALA A 1 209 ? 11.661 1.620 4.340 1.00 93.00 209 ALA A C 1
ATOM 1716 O O . ALA A 1 209 ? 10.977 1.613 5.363 1.00 93.00 209 ALA A O 1
ATOM 1717 N N . LEU A 1 210 ? 12.999 1.601 4.381 1.00 91.44 210 LEU A N 1
ATOM 1718 C CA . LEU A 1 210 ? 13.760 1.626 5.636 1.00 91.44 210 LEU A CA 1
ATOM 1719 C C . LEU A 1 210 ? 13.400 2.841 6.492 1.00 91.44 210 LEU A C 1
ATOM 1721 O O . LEU A 1 210 ? 13.196 2.692 7.699 1.00 91.44 210 LEU A O 1
ATOM 1725 N N . PHE A 1 211 ? 13.273 4.014 5.870 1.00 90.06 211 PHE A N 1
ATOM 1726 C CA . PHE A 1 211 ? 12.842 5.231 6.549 1.00 90.06 211 PHE A CA 1
ATOM 1727 C C . PHE A 1 211 ? 11.444 5.059 7.156 1.00 90.06 211 PHE A C 1
ATOM 1729 O O . PHE A 1 211 ? 11.284 5.232 8.362 1.00 90.06 211 PHE A O 1
ATOM 1736 N N . LEU A 1 212 ? 10.457 4.621 6.365 1.00 90.75 212 LEU A N 1
ATOM 1737 C CA . LEU A 1 212 ? 9.079 4.417 6.834 1.00 90.75 212 LEU A CA 1
ATOM 1738 C C . LEU A 1 212 ? 8.988 3.413 7.991 1.00 90.75 212 LEU A C 1
ATOM 1740 O O . LEU A 1 212 ? 8.291 3.657 8.980 1.00 90.75 212 LEU A O 1
ATOM 1744 N N . PHE A 1 213 ? 9.707 2.294 7.900 1.00 89.25 213 PHE A N 1
ATOM 1745 C CA . PHE A 1 213 ? 9.724 1.296 8.966 1.00 89.25 213 PHE A CA 1
ATOM 1746 C C . PHE A 1 213 ? 10.388 1.823 10.240 1.00 89.25 213 PHE A C 1
ATOM 1748 O O . PHE A 1 213 ? 9.872 1.602 11.338 1.00 89.25 213 PHE A O 1
ATOM 1755 N N . SER A 1 214 ? 11.484 2.569 10.098 1.00 87.00 214 SER A N 1
ATOM 1756 C CA . SER A 1 214 ? 12.173 3.203 11.226 1.00 87.00 214 SER A CA 1
ATOM 1757 C C . SER A 1 214 ? 11.294 4.261 11.894 1.00 87.00 214 SER A C 1
ATOM 1759 O O . SER A 1 214 ? 11.215 4.291 13.120 1.00 87.00 214 SER A O 1
ATOM 1761 N N . SER A 1 215 ? 10.561 5.072 11.121 1.00 87.38 215 SER A N 1
ATOM 1762 C CA . SER A 1 215 ? 9.595 6.039 11.659 1.00 87.38 215 SER A CA 1
ATOM 1763 C C . SER A 1 215 ? 8.463 5.354 12.428 1.00 87.38 215 SER A C 1
ATOM 1765 O O . SER A 1 215 ? 8.100 5.800 13.515 1.00 87.38 215 SER A O 1
ATOM 1767 N N . SER A 1 216 ? 7.932 4.238 11.917 1.00 85.81 216 SER A N 1
ATOM 1768 C CA . SER A 1 216 ? 6.920 3.459 12.641 1.00 85.81 216 SER A CA 1
ATOM 1769 C C . SER A 1 216 ? 7.465 2.880 13.948 1.00 85.81 216 SER A C 1
ATOM 1771 O O . SER A 1 216 ? 6.739 2.841 14.939 1.00 85.81 216 SER A O 1
ATOM 1773 N N . TYR A 1 217 ? 8.718 2.421 13.962 1.00 83.75 217 TYR A N 1
ATOM 1774 C CA . TYR A 1 217 ? 9.358 1.892 15.166 1.00 83.75 217 TYR A CA 1
ATOM 1775 C C . TYR A 1 217 ? 9.641 2.993 16.202 1.00 83.75 217 TYR A C 1
ATOM 1777 O O . TYR A 1 217 ? 9.421 2.786 17.398 1.00 83.75 217 TYR A O 1
ATOM 1785 N N . ALA A 1 218 ? 10.052 4.180 15.746 1.00 83.56 218 ALA A N 1
ATOM 1786 C CA . ALA A 1 218 ? 10.257 5.365 16.580 1.00 83.56 218 ALA A CA 1
ATOM 1787 C C . ALA A 1 218 ? 9.001 5.733 17.383 1.00 83.56 218 ALA A C 1
ATOM 1789 O O . ALA A 1 218 ? 9.080 5.956 18.588 1.00 83.56 218 ALA A O 1
ATOM 1790 N N . LEU A 1 219 ? 7.837 5.730 16.722 1.00 81.94 219 LEU A N 1
ATOM 1791 C CA . LEU A 1 219 ? 6.548 6.051 17.345 1.00 81.94 219 LEU A CA 1
ATOM 1792 C C . LEU A 1 219 ? 6.167 5.087 18.477 1.00 81.94 219 LEU A C 1
ATOM 1794 O O . LEU A 1 219 ? 5.528 5.504 19.435 1.00 81.94 219 LEU A O 1
ATOM 1798 N N . ILE A 1 220 ? 6.551 3.812 18.377 1.00 80.81 220 ILE A N 1
ATOM 1799 C CA . ILE A 1 220 ? 6.245 2.794 19.397 1.00 80.81 220 ILE A CA 1
ATOM 1800 C C . ILE A 1 220 ? 7.217 2.886 20.575 1.00 80.81 220 ILE A C 1
ATOM 1802 O O . ILE A 1 220 ? 6.839 2.645 21.716 1.00 80.81 220 ILE A O 1
ATOM 1806 N N . THR A 1 221 ? 8.481 3.198 20.296 1.00 80.75 221 THR A N 1
ATOM 1807 C CA . THR A 1 221 ? 9.553 3.231 21.303 1.00 80.75 221 THR A CA 1
ATOM 1808 C C . THR A 1 221 ? 9.705 4.585 21.989 1.00 80.75 221 THR A C 1
ATOM 1810 O O . THR A 1 221 ? 10.624 4.747 22.787 1.00 80.75 221 THR A O 1
ATOM 1813 N N . GLU A 1 222 ? 8.840 5.553 21.660 1.00 71.56 222 GLU A N 1
ATOM 1814 C CA . GLU A 1 222 ? 8.941 6.962 22.076 1.00 71.56 222 GLU A CA 1
ATOM 1815 C C . GLU A 1 222 ? 10.341 7.562 21.823 1.00 71.56 222 GLU A C 1
ATOM 1817 O O . GLU A 1 222 ? 10.774 8.525 22.457 1.00 71.56 222 GLU A O 1
ATOM 1822 N N . GLY A 1 223 ? 11.077 6.976 20.876 1.00 57.47 223 GLY A N 1
ATOM 1823 C CA . GLY A 1 223 ? 12.438 7.362 20.559 1.00 57.47 223 GLY A CA 1
ATOM 1824 C C . GLY A 1 223 ? 12.446 8.594 19.667 1.00 57.47 223 GLY A C 1
ATOM 1825 O O . GLY A 1 223 ? 11.875 8.590 18.576 1.00 57.47 223 GLY A O 1
ATOM 1826 N N . HIS A 1 224 ? 13.166 9.635 20.083 1.00 56.72 224 HIS A N 1
ATOM 1827 C CA . HIS A 1 224 ? 13.570 10.719 19.190 1.00 56.72 224 HIS A CA 1
ATOM 1828 C C . HIS A 1 224 ? 14.561 10.150 18.162 1.00 56.72 224 HIS A C 1
ATOM 1830 O O . HIS A 1 224 ? 15.772 10.149 18.383 1.00 56.72 224 HIS A O 1
ATOM 1836 N N . VAL A 1 225 ? 14.067 9.623 17.042 1.00 51.47 225 VAL A N 1
ATOM 1837 C CA . VAL A 1 225 ? 14.950 9.173 15.963 1.00 51.47 225 VAL A CA 1
ATOM 1838 C C . VAL A 1 225 ? 15.482 10.409 15.252 1.00 51.47 225 VAL A C 1
ATOM 1840 O O . VAL A 1 225 ? 14.788 11.060 14.474 1.00 51.47 225 VAL A O 1
ATOM 1843 N N . ARG A 1 226 ? 16.730 10.751 15.566 1.00 52.19 226 ARG A N 1
ATOM 1844 C CA . ARG A 1 226 ? 17.570 11.557 14.685 1.00 52.19 226 ARG A CA 1
ATOM 1845 C C . ARG A 1 226 ? 18.072 10.586 13.619 1.00 52.19 226 ARG A C 1
ATOM 1847 O O . ARG A 1 226 ? 18.920 9.754 13.928 1.00 52.19 226 ARG A O 1
ATOM 1854 N N . VAL A 1 227 ? 17.431 10.611 12.450 1.00 45.72 227 VAL A N 1
ATOM 1855 C CA . VAL A 1 227 ? 17.962 9.973 11.234 1.00 45.72 227 VAL A CA 1
ATOM 1856 C C . VAL A 1 227 ? 19.196 10.749 10.798 1.00 45.72 227 VAL A C 1
ATOM 1858 O O . VAL A 1 227 ? 19.126 11.999 10.856 1.00 45.72 227 VAL A O 1
#

Secondary structure (DSSP, 8-state):
-HHHHHHHHHHHHHHHHHHHHHHHHHHHHH---HHHHHHHHTTGGGPPPPSSPPPHHHHHHHHHHHHHHHHHHHHHHHHHHH-TT--HHHHHHHHHHHHHHHHHHHHHHHHHHHHHHHHHHHHHHTSHHHHHHHHHHHHHTTSHHHHIIIIIHHHHHHHHHHHHH-----HHHHHHHHHHHHHHHHHHHHHH----HHHHHHHHHHHHHHHHHHHHHHHHHT-----

pLDDT: mean 89.95, std 7.89, range [45.72, 97.31]